Protein AF-A0A6B4JGZ0-F1 (afdb_monomer)

Structure (mmCIF, N/CA/C/O backbone):
data_AF-A0A6B4JGZ0-F1
#
_entry.id   AF-A0A6B4JGZ0-F1
#
loop_
_atom_site.group_PDB
_atom_site.id
_atom_site.type_symbol
_atom_site.label_atom_id
_atom_site.label_alt_id
_atom_site.label_comp_id
_atom_site.label_asym_id
_atom_site.label_entity_id
_atom_site.label_seq_id
_atom_site.pdbx_PDB_ins_code
_atom_site.Cartn_x
_atom_site.Cartn_y
_atom_site.Cartn_z
_atom_site.occupancy
_atom_site.B_iso_or_equiv
_atom_site.auth_seq_id
_atom_site.auth_comp_id
_atom_site.auth_asym_id
_atom_site.auth_atom_id
_atom_site.pdbx_PDB_model_num
ATOM 1 N N . MET A 1 1 ? -30.617 8.471 39.879 1.00 56.06 1 MET A N 1
ATOM 2 C CA . MET A 1 1 ? -29.732 7.972 38.799 1.00 56.06 1 MET A CA 1
ATOM 3 C C . MET A 1 1 ? -28.974 9.105 38.106 1.00 56.06 1 MET A C 1
ATOM 5 O O . MET A 1 1 ? -27.755 9.028 38.062 1.00 56.06 1 MET A O 1
ATOM 9 N N . GLU A 1 2 ? -29.624 10.185 37.653 1.00 53.94 2 GLU A N 1
ATOM 10 C CA . GLU A 1 2 ? -28.933 11.318 36.992 1.00 53.94 2 GLU A CA 1
ATOM 11 C C . GLU A 1 2 ? -27.856 12.006 37.850 1.00 53.94 2 GLU A C 1
ATOM 13 O O . GLU A 1 2 ? -26.738 12.196 37.384 1.00 53.94 2 GLU A O 1
ATOM 18 N N . ILE A 1 3 ? -28.142 12.318 39.122 1.00 58.94 3 ILE A N 1
ATOM 19 C CA . ILE A 1 3 ? -27.180 12.982 40.031 1.00 58.94 3 ILE A CA 1
ATOM 20 C C . ILE A 1 3 ? -25.917 12.126 40.242 1.00 58.94 3 ILE A C 1
ATOM 22 O O . ILE A 1 3 ? -24.808 12.651 40.323 1.00 58.94 3 ILE A O 1
ATOM 26 N N . PHE A 1 4 ? -26.074 10.799 40.276 1.00 59.50 4 PHE A N 1
ATOM 27 C CA . PHE A 1 4 ? -24.962 9.853 40.375 1.00 59.50 4 PHE A CA 1
ATOM 28 C C . PHE A 1 4 ? -24.102 9.893 39.104 1.00 59.50 4 PHE A C 1
ATOM 30 O O . PHE A 1 4 ? -22.890 10.062 39.187 1.00 59.50 4 PHE A O 1
ATOM 37 N N . PHE A 1 5 ? -24.720 9.841 37.923 1.00 59.94 5 PHE A N 1
ATOM 38 C CA . PHE A 1 5 ? -23.999 9.906 36.649 1.00 59.94 5 PHE A CA 1
ATOM 39 C C . PHE A 1 5 ? -23.282 11.237 36.423 1.00 59.94 5 PHE A C 1
ATOM 41 O O . PHE A 1 5 ? -22.159 11.244 35.933 1.00 59.94 5 PHE A O 1
ATOM 48 N N . ILE A 1 6 ? -23.876 12.363 36.820 1.00 61.75 6 ILE A N 1
ATOM 49 C CA . ILE A 1 6 ? -23.212 13.669 36.728 1.00 61.75 6 ILE A CA 1
ATOM 50 C C . ILE A 1 6 ? -21.965 13.684 37.623 1.00 61.75 6 ILE A C 1
ATOM 52 O O . ILE A 1 6 ? -20.882 14.054 37.159 1.00 61.75 6 ILE A O 1
ATOM 56 N N . LYS A 1 7 ? -22.097 13.203 38.869 1.00 67.88 7 LYS A N 1
ATOM 57 C CA . LYS A 1 7 ? -21.010 13.148 39.857 1.00 67.88 7 LYS A CA 1
ATOM 58 C C . LYS A 1 7 ? -19.881 12.189 39.458 1.00 67.88 7 LYS A C 1
ATOM 60 O O . LYS A 1 7 ? -18.722 12.489 39.718 1.00 67.88 7 LYS A O 1
ATOM 65 N N . TYR A 1 8 ? -20.204 11.077 38.798 1.00 73.56 8 TYR A N 1
ATOM 66 C CA . TYR A 1 8 ? -19.240 10.045 38.390 1.00 73.56 8 TYR A CA 1
ATOM 67 C C . TYR A 1 8 ? -18.920 10.037 36.887 1.00 73.56 8 TYR A C 1
ATOM 69 O O . TYR A 1 8 ? -18.247 9.126 36.407 1.00 73.56 8 TYR A O 1
ATOM 77 N N . SER A 1 9 ? -19.342 11.067 36.145 1.00 73.12 9 SER A N 1
ATOM 78 C CA . SER A 1 9 ? -19.159 11.159 34.688 1.00 73.12 9 SER A CA 1
ATOM 79 C C . SER A 1 9 ? -17.698 11.005 34.256 1.00 73.12 9 SER A C 1
ATOM 81 O O . SER A 1 9 ? -17.429 10.319 33.279 1.00 73.12 9 SER A O 1
ATOM 83 N N . GLY A 1 10 ? -16.746 11.555 35.017 1.00 75.56 10 GLY A N 1
ATOM 84 C CA . GLY A 1 10 ? -15.314 11.394 34.738 1.00 75.56 10 GLY A CA 1
ATOM 85 C C . GLY A 1 10 ? -14.813 9.951 34.881 1.00 75.56 10 GLY A C 1
ATOM 86 O O . GLY A 1 10 ? -14.048 9.487 34.040 1.00 75.56 10 GLY A O 1
ATOM 87 N N . ILE A 1 11 ? -15.282 9.218 35.900 1.00 81.81 11 ILE A N 1
ATOM 88 C CA . ILE A 1 11 ? -14.929 7.800 36.095 1.00 81.81 11 ILE A CA 1
ATOM 89 C C . ILE A 1 11 ? -15.501 6.963 34.951 1.00 81.81 11 ILE A C 1
ATOM 91 O O . ILE A 1 11 ? -14.813 6.101 34.413 1.00 81.81 11 ILE A O 1
ATOM 95 N N . PHE A 1 12 ? -16.736 7.250 34.542 1.00 79.62 12 PHE A N 1
ATOM 96 C CA . PHE A 1 12 ? -17.368 6.577 33.414 1.00 79.62 12 PHE A CA 1
ATOM 97 C C . PHE A 1 12 ? -16.596 6.800 32.104 1.00 79.62 12 PHE A C 1
ATOM 99 O O . PHE A 1 12 ? -16.283 5.834 31.411 1.00 79.62 12 PHE A O 1
ATOM 106 N N . SER A 1 13 ? -16.218 8.046 31.796 1.00 83.31 13 SER A N 1
ATOM 107 C CA . SER A 1 13 ? -15.398 8.356 30.617 1.00 83.31 13 SER A CA 1
ATOM 108 C C . SER A 1 13 ? -14.062 7.614 30.634 1.00 83.31 13 SER A C 1
ATOM 110 O O . SER A 1 13 ? -13.638 7.076 29.615 1.00 83.31 13 SER A O 1
ATOM 112 N N . LEU A 1 14 ? -13.412 7.546 31.798 1.00 86.31 14 LEU A N 1
ATOM 113 C CA . LEU A 1 14 ? -12.143 6.841 31.958 1.00 86.31 14 LEU A CA 1
ATOM 114 C C . LEU A 1 14 ? -12.298 5.329 31.743 1.00 86.31 14 LEU A C 1
ATOM 116 O O . LEU A 1 14 ? -11.494 4.724 31.036 1.00 86.31 14 LEU A O 1
ATOM 120 N N . LEU A 1 15 ? -13.357 4.724 32.289 1.00 88.62 15 LEU A N 1
ATOM 121 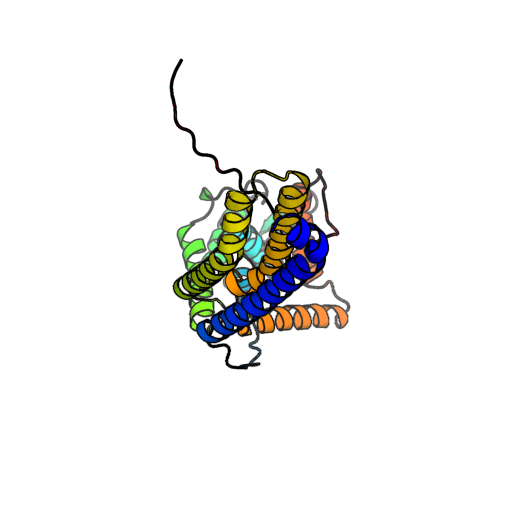C CA . LEU A 1 15 ? -13.681 3.315 32.052 1.00 88.62 15 LEU A CA 1
ATOM 122 C C . LEU A 1 15 ? -13.960 3.033 30.570 1.00 88.62 15 LEU A C 1
ATOM 124 O O . LEU A 1 15 ? -13.542 1.996 30.060 1.00 88.62 15 LEU A O 1
ATOM 128 N N . TYR A 1 16 ? -14.610 3.960 29.866 1.00 88.38 16 TYR A N 1
ATOM 129 C CA . TYR A 1 16 ? -14.883 3.829 28.436 1.00 88.38 16 TYR A CA 1
ATOM 130 C C . TYR A 1 16 ? -13.612 3.873 27.576 1.00 88.38 16 TYR A C 1
ATOM 132 O O . TYR A 1 16 ? -13.453 3.095 26.632 1.00 88.38 16 TYR A O 1
ATOM 140 N N . LEU A 1 17 ? -12.666 4.744 27.929 1.00 90.25 17 LEU A N 1
ATOM 141 C CA . LEU A 1 17 ? -11.361 4.796 27.271 1.00 90.25 17 LEU A CA 1
ATOM 142 C C . LEU A 1 17 ? -10.534 3.535 27.561 1.00 90.25 17 LEU A C 1
ATOM 144 O O . LEU A 1 17 ? -9.931 2.979 26.646 1.00 90.25 17 LEU A O 1
ATOM 148 N N . LEU A 1 18 ? -10.559 3.021 28.796 1.00 92.75 18 LEU A N 1
ATOM 149 C CA . LEU A 1 18 ? -9.933 1.733 29.124 1.00 92.75 18 LEU A CA 1
ATOM 150 C C . LEU A 1 18 ? -10.545 0.581 28.321 1.00 92.75 18 LEU A C 1
ATOM 152 O O . LEU A 1 18 ? -9.811 -0.230 27.758 1.00 92.75 18 LEU A O 1
ATOM 156 N N . TYR A 1 19 ? -11.875 0.535 28.217 1.00 92.00 19 TYR A N 1
ATOM 157 C CA . TYR A 1 19 ? -12.576 -0.424 27.364 1.00 92.00 19 TYR A CA 1
ATOM 158 C C . TYR A 1 19 ? -12.108 -0.329 25.906 1.00 92.00 19 TYR A C 1
ATOM 160 O O . TYR A 1 19 ? -11.800 -1.351 25.296 1.00 92.00 19 TYR A O 1
ATOM 168 N N . THR A 1 20 ? -11.971 0.888 25.376 1.00 92.88 20 THR A N 1
ATOM 169 C CA . THR A 1 20 ? -11.478 1.137 24.013 1.00 92.88 20 THR A CA 1
ATOM 170 C C . THR A 1 20 ? -10.078 0.566 23.799 1.00 92.88 20 THR A C 1
ATOM 172 O O . THR A 1 20 ? -9.836 -0.105 22.798 1.00 92.88 20 THR A O 1
ATOM 175 N N . LEU A 1 21 ? -9.164 0.771 24.752 1.00 94.12 21 LEU A N 1
ATOM 176 C CA . LEU A 1 21 ? -7.801 0.237 24.679 1.00 94.12 21 LEU A CA 1
ATOM 177 C C . LEU A 1 21 ? -7.777 -1.297 24.730 1.00 94.12 21 LEU A C 1
ATOM 179 O O . LEU A 1 21 ? -7.060 -1.927 23.952 1.00 94.12 21 LEU A O 1
ATOM 183 N N . ILE A 1 22 ? -8.580 -1.906 25.606 1.00 94.38 22 ILE A N 1
ATOM 184 C CA . ILE A 1 22 ? -8.697 -3.369 25.708 1.00 94.38 22 ILE A CA 1
ATOM 185 C C . ILE A 1 22 ? -9.265 -3.950 24.409 1.00 94.38 22 ILE A C 1
ATOM 187 O O . ILE A 1 22 ? -8.723 -4.918 23.872 1.00 94.38 22 ILE A O 1
ATOM 191 N N . LEU A 1 23 ? -10.322 -3.341 23.869 1.00 93.38 23 LEU A N 1
ATOM 192 C CA . LEU A 1 23 ? -10.923 -3.749 22.605 1.00 93.38 23 LEU A CA 1
ATOM 193 C C . LEU A 1 23 ? -9.921 -3.621 21.453 1.00 93.38 23 LEU A C 1
ATOM 195 O O . LEU A 1 23 ? -9.754 -4.563 20.678 1.00 93.38 23 LEU A O 1
ATOM 199 N N . ALA A 1 24 ? -9.207 -2.494 21.369 1.00 93.25 24 ALA A N 1
ATOM 200 C CA . ALA A 1 24 ? -8.181 -2.281 20.358 1.00 93.25 24 ALA A CA 1
ATOM 201 C C . ALA A 1 24 ? -7.075 -3.345 20.446 1.00 93.25 24 ALA A C 1
ATOM 203 O O . ALA A 1 24 ? -6.664 -3.894 19.425 1.00 93.25 24 ALA A O 1
ATOM 204 N N . PHE A 1 25 ? -6.649 -3.713 21.657 1.00 93.88 25 PHE A N 1
ATOM 205 C CA . PHE A 1 25 ? -5.679 -4.786 21.873 1.00 93.88 25 PHE A CA 1
ATOM 206 C C . PHE A 1 25 ? -6.190 -6.158 21.398 1.00 93.88 25 PHE A C 1
ATOM 208 O O . PHE A 1 25 ? -5.470 -6.876 20.700 1.00 93.88 25 PHE A O 1
ATOM 215 N N . ILE A 1 26 ? -7.437 -6.523 21.716 1.00 93.69 26 ILE A N 1
ATOM 216 C CA . ILE A 1 26 ? -8.045 -7.796 21.283 1.00 93.69 26 ILE A CA 1
ATOM 217 C C . ILE A 1 26 ? -8.157 -7.857 19.754 1.00 93.69 26 ILE A C 1
ATOM 219 O O . ILE A 1 26 ? -7.789 -8.863 19.136 1.00 93.69 26 ILE A O 1
ATOM 223 N N . ILE A 1 27 ? -8.621 -6.774 19.125 1.00 94.12 27 ILE A N 1
ATOM 224 C CA . ILE A 1 27 ? -8.717 -6.681 17.665 1.00 94.12 27 ILE A CA 1
ATOM 225 C C . ILE A 1 27 ? -7.327 -6.737 17.032 1.00 94.12 27 ILE A C 1
ATOM 227 O O . ILE A 1 27 ? -7.127 -7.477 16.072 1.00 94.12 27 ILE A O 1
ATOM 231 N N . SER A 1 28 ? -6.347 -6.038 17.603 1.00 91.12 28 SER A N 1
ATOM 232 C CA . SER A 1 28 ? -4.953 -6.104 17.166 1.00 91.12 28 SER A CA 1
ATOM 233 C C . SER A 1 28 ? -4.440 -7.544 17.147 1.00 91.12 28 SER A C 1
ATOM 235 O O . SER A 1 28 ? -3.883 -7.979 16.144 1.00 91.12 28 SER A O 1
ATOM 237 N N . LYS A 1 29 ? -4.658 -8.311 18.223 1.00 90.56 29 LYS A N 1
ATOM 238 C CA . LYS A 1 29 ? -4.249 -9.723 18.288 1.00 90.56 29 LYS A CA 1
ATOM 239 C C . LYS A 1 29 ? -4.982 -10.599 17.278 1.00 90.56 29 LYS A C 1
ATOM 241 O O . LYS A 1 29 ? -4.376 -11.491 16.689 1.00 90.56 29 LYS A O 1
ATOM 246 N N . SER A 1 30 ? -6.260 -10.321 17.046 1.00 89.56 30 SER A N 1
ATOM 247 C CA . SER A 1 30 ? -7.057 -11.017 16.034 1.00 89.56 30 SER A CA 1
ATOM 248 C C . SER A 1 30 ? -6.516 -10.762 14.622 1.00 89.56 30 SER A C 1
ATOM 250 O O . SER A 1 30 ? -6.393 -11.693 13.829 1.00 89.56 30 SER A O 1
ATOM 252 N N . LEU A 1 31 ? -6.125 -9.519 14.320 1.00 88.12 31 LEU A N 1
ATOM 253 C CA . LEU A 1 31 ? -5.484 -9.156 13.056 1.00 88.12 31 LEU A CA 1
ATOM 254 C C . LEU A 1 31 ? -4.114 -9.828 12.899 1.00 88.12 31 LEU A C 1
ATOM 256 O O . LEU A 1 31 ? -3.832 -10.365 11.831 1.00 88.12 31 LEU A O 1
ATOM 260 N N . ASP A 1 32 ? -3.280 -9.850 13.943 1.00 84.75 32 ASP A N 1
ATOM 261 C CA . ASP A 1 32 ? -1.971 -10.523 13.910 1.00 84.75 32 ASP A CA 1
ATOM 262 C C . ASP A 1 32 ? -2.127 -12.031 13.612 1.00 84.75 32 ASP A C 1
ATOM 264 O O . ASP A 1 32 ? -1.378 -12.598 12.811 1.00 84.75 32 ASP A O 1
ATOM 268 N N . PHE A 1 33 ? -3.149 -12.668 14.197 1.00 84.06 33 PHE A N 1
ATOM 269 C CA . PHE A 1 33 ? -3.486 -14.070 13.941 1.00 84.06 33 PHE A CA 1
ATOM 270 C C . PHE A 1 33 ? -3.929 -14.310 12.489 1.00 84.06 33 PHE A C 1
ATOM 272 O O . PHE A 1 33 ? -3.435 -15.229 11.835 1.00 84.06 33 PHE A O 1
ATOM 279 N N . ILE A 1 34 ? -4.815 -13.465 11.947 1.00 83.94 34 ILE A N 1
ATOM 280 C CA . ILE A 1 34 ? -5.285 -13.571 10.552 1.00 83.94 34 ILE A CA 1
ATOM 281 C C . ILE A 1 34 ? -4.139 -13.365 9.565 1.00 83.94 34 ILE A C 1
ATOM 283 O O . ILE A 1 34 ? -4.031 -14.092 8.575 1.00 83.94 34 ILE A O 1
ATOM 287 N N . ASN A 1 35 ? -3.271 -12.397 9.848 1.00 77.88 35 ASN A N 1
ATOM 288 C CA . ASN A 1 35 ? -2.117 -12.076 9.021 1.00 77.88 35 ASN A CA 1
ATOM 289 C C . ASN A 1 35 ? -1.007 -13.137 9.099 1.00 77.88 35 ASN A C 1
ATOM 291 O O . ASN A 1 35 ? 0.000 -12.973 8.413 1.00 77.88 35 ASN A O 1
ATOM 295 N N . LYS A 1 36 ? -1.167 -14.197 9.914 1.00 75.38 36 LYS A N 1
ATOM 296 C CA . LYS A 1 36 ? -0.155 -15.237 10.156 1.00 75.38 36 LYS A CA 1
ATOM 297 C C . LYS A 1 36 ? 1.230 -14.629 10.348 1.00 75.38 36 LYS A C 1
ATOM 299 O O . LYS A 1 36 ? 2.188 -15.045 9.698 1.00 75.38 36 LYS A O 1
ATOM 304 N N . CYS A 1 37 ? 1.327 -13.607 11.195 1.00 60.44 37 CYS A N 1
ATOM 305 C CA . CYS A 1 37 ? 2.589 -12.931 11.468 1.00 60.44 37 CYS A CA 1
ATOM 306 C C . CYS A 1 37 ? 3.524 -13.861 12.249 1.00 60.44 37 CYS A C 1
ATOM 308 O O . CYS A 1 37 ? 3.712 -13.724 13.452 1.00 60.44 37 CYS A O 1
ATOM 310 N N . HIS A 1 38 ? 4.097 -14.842 11.560 1.00 53.19 38 HIS A N 1
ATOM 311 C CA . HIS A 1 38 ? 5.310 -15.497 11.995 1.00 53.19 38 HIS A CA 1
ATOM 312 C C . HIS A 1 38 ? 6.443 -14.494 11.781 1.00 53.19 38 HIS A C 1
ATOM 314 O O . HIS A 1 38 ? 6.498 -13.849 10.734 1.00 53.19 38 HIS A O 1
ATOM 320 N N . ASN A 1 39 ? 7.299 -14.332 12.793 1.00 48.91 39 ASN A N 1
ATOM 321 C CA . ASN A 1 39 ? 8.485 -13.467 12.824 1.00 48.91 39 ASN A CA 1
ATOM 322 C C . ASN A 1 39 ? 9.529 -13.871 11.765 1.00 48.91 39 ASN A C 1
ATOM 324 O O . ASN A 1 39 ? 10.678 -14.175 12.077 1.00 48.91 39 ASN A O 1
ATOM 328 N N . ASN A 1 40 ? 9.158 -13.883 10.493 1.00 51.44 40 ASN A N 1
ATOM 329 C CA . ASN A 1 40 ? 10.099 -14.056 9.412 1.00 51.44 40 ASN A CA 1
ATOM 330 C C . ASN A 1 40 ? 10.677 -12.676 9.118 1.00 51.44 40 ASN A C 1
ATOM 332 O O . ASN A 1 40 ? 10.264 -11.987 8.189 1.00 51.44 40 ASN A O 1
ATOM 336 N N . ASN A 1 41 ? 11.677 -12.302 9.919 1.00 53.38 41 ASN A N 1
ATOM 337 C CA . ASN A 1 41 ? 12.593 -11.181 9.681 1.00 53.38 41 ASN A CA 1
ATOM 338 C C . ASN A 1 41 ? 13.471 -11.393 8.432 1.00 53.38 41 ASN A C 1
ATOM 340 O O . ASN A 1 41 ? 14.522 -10.772 8.298 1.00 53.38 41 ASN A O 1
ATOM 344 N N . ASN A 1 42 ? 13.071 -12.281 7.522 1.00 58.94 42 ASN A N 1
ATOM 345 C CA . ASN A 1 42 ? 13.797 -12.545 6.297 1.00 58.94 42 ASN A CA 1
ATOM 346 C C . ASN A 1 42 ? 13.602 -11.342 5.383 1.00 58.94 42 ASN A C 1
ATOM 348 O O . ASN A 1 42 ? 12.566 -11.181 4.735 1.00 58.94 42 ASN A O 1
ATOM 352 N N . ILE A 1 43 ? 14.608 -10.480 5.395 1.00 61.50 43 ILE A N 1
ATOM 353 C CA . ILE A 1 43 ? 14.766 -9.388 4.455 1.00 61.50 43 ILE A CA 1
ATOM 354 C C . ILE A 1 43 ? 15.139 -10.020 3.117 1.00 61.50 43 ILE A C 1
ATOM 356 O O . ILE A 1 43 ? 16.127 -10.747 3.024 1.00 61.50 43 ILE A O 1
ATOM 360 N N . TYR A 1 44 ? 14.337 -9.761 2.092 1.00 68.00 44 TYR A N 1
ATOM 361 C CA . TYR A 1 44 ? 14.687 -10.114 0.724 1.00 68.00 44 TYR A CA 1
ATOM 362 C C . TYR A 1 44 ? 15.108 -8.845 -0.005 1.00 68.00 44 TYR A C 1
ATOM 364 O O . TYR A 1 44 ? 14.496 -7.790 0.163 1.00 68.00 44 TYR A O 1
ATOM 372 N N . SER A 1 45 ? 16.163 -8.952 -0.806 1.00 73.50 45 SER A N 1
ATOM 373 C CA . SER A 1 45 ? 16.555 -7.878 -1.710 1.00 73.50 45 SER A CA 1
ATOM 374 C C . SER A 1 45 ? 15.465 -7.721 -2.769 1.00 73.50 45 SER A C 1
ATOM 376 O O . SER A 1 45 ? 15.133 -8.679 -3.465 1.00 73.50 45 SER A O 1
ATOM 378 N N . LEU A 1 46 ? 14.876 -6.529 -2.825 1.00 76.06 46 LEU A N 1
ATOM 379 C CA . LEU A 1 46 ? 13.971 -6.125 -3.894 1.00 76.06 46 LEU A CA 1
ATOM 380 C C . LEU A 1 46 ? 14.803 -5.573 -5.046 1.00 76.06 46 LEU A C 1
ATOM 382 O O . LEU A 1 46 ? 15.820 -4.917 -4.809 1.00 76.06 46 LEU A O 1
ATOM 386 N N . ASN A 1 47 ? 14.362 -5.810 -6.276 1.00 76.81 47 ASN A N 1
ATOM 387 C CA . ASN A 1 47 ? 14.864 -5.049 -7.412 1.00 76.81 47 ASN A CA 1
ATOM 388 C C . ASN A 1 47 ? 14.055 -3.744 -7.583 1.00 76.81 47 ASN A C 1
ATOM 390 O O . ASN A 1 47 ? 13.114 -3.449 -6.839 1.00 76.81 47 ASN A O 1
ATOM 394 N N . GLU A 1 48 ? 14.446 -2.942 -8.567 1.00 72.94 48 GLU A N 1
ATOM 395 C CA . GLU A 1 48 ? 13.824 -1.651 -8.858 1.00 72.94 48 GLU A CA 1
ATOM 396 C C . GLU A 1 48 ? 12.336 -1.771 -9.230 1.00 72.94 48 GLU A C 1
ATOM 398 O O . GLU A 1 48 ? 11.491 -1.035 -8.712 1.00 72.94 48 GLU A O 1
ATOM 403 N N . ASP A 1 49 ? 12.020 -2.744 -10.085 1.00 78.50 49 ASP A N 1
ATOM 404 C CA . ASP A 1 49 ? 10.677 -3.009 -10.595 1.00 78.50 49 ASP A CA 1
ATOM 405 C C . ASP A 1 49 ? 9.735 -3.473 -9.472 1.00 78.50 49 ASP A C 1
ATOM 407 O O . ASP A 1 49 ? 8.599 -3.005 -9.354 1.00 78.50 49 ASP A O 1
ATOM 411 N N . ASP A 1 50 ? 10.236 -4.336 -8.587 1.00 80.81 50 ASP A N 1
ATOM 412 C CA . ASP A 1 50 ? 9.549 -4.798 -7.387 1.00 80.81 50 ASP A CA 1
ATOM 413 C C . ASP A 1 50 ? 9.209 -3.612 -6.476 1.00 80.81 50 ASP A C 1
ATOM 415 O O . ASP A 1 50 ? 8.080 -3.483 -5.995 1.00 80.81 50 ASP A O 1
ATOM 419 N N . CYS A 1 51 ? 10.173 -2.712 -6.258 1.00 75.31 51 CYS A N 1
ATOM 420 C CA . CYS A 1 51 ? 9.989 -1.528 -5.425 1.00 75.31 51 CYS A CA 1
ATOM 421 C C . CYS A 1 51 ? 8.949 -0.566 -6.025 1.00 75.31 51 CYS A C 1
ATOM 423 O O . CYS A 1 51 ? 8.084 -0.060 -5.301 1.00 75.31 51 CYS A O 1
ATOM 425 N N . PHE A 1 52 ? 8.968 -0.359 -7.347 1.00 74.25 52 PHE A N 1
ATOM 426 C CA . PHE A 1 52 ? 7.961 0.448 -8.039 1.00 74.25 52 PHE A CA 1
ATOM 427 C C . PHE A 1 52 ? 6.546 -0.117 -7.839 1.00 74.25 52 PHE A C 1
ATOM 429 O O . PHE A 1 52 ? 5.634 0.625 -7.451 1.00 74.25 52 PHE A O 1
ATOM 436 N N . VAL A 1 53 ? 6.366 -1.427 -8.042 1.00 77.81 53 VAL A N 1
ATOM 437 C CA . VAL A 1 53 ? 5.063 -2.108 -7.929 1.00 77.81 53 VAL A CA 1
ATOM 438 C C . VAL A 1 53 ? 4.557 -2.165 -6.485 1.00 77.81 53 VAL A C 1
ATOM 440 O O . VAL A 1 53 ? 3.356 -2.019 -6.252 1.00 77.81 53 VAL A O 1
ATOM 443 N N . LEU A 1 54 ? 5.444 -2.309 -5.494 1.00 73.62 54 LEU A N 1
ATOM 444 C CA . LEU A 1 54 ? 5.068 -2.269 -4.073 1.00 73.62 54 LEU A CA 1
ATOM 445 C C . LEU A 1 54 ? 4.525 -0.902 -3.637 1.00 73.62 54 LEU A C 1
ATOM 447 O O . LEU A 1 54 ? 3.686 -0.836 -2.736 1.00 73.62 54 LEU A O 1
ATOM 451 N N . ASN A 1 55 ? 4.997 0.177 -4.263 1.00 69.38 55 ASN A N 1
ATOM 452 C CA . ASN A 1 55 ? 4.658 1.549 -3.884 1.00 69.38 55 ASN A CA 1
ATOM 453 C C . ASN A 1 55 ? 3.468 2.127 -4.650 1.00 69.38 55 ASN A C 1
ATOM 455 O O . ASN A 1 55 ? 2.838 3.067 -4.170 1.00 69.38 55 ASN A O 1
ATOM 459 N N . ASN A 1 56 ? 3.141 1.579 -5.818 1.00 65.69 56 ASN A N 1
ATOM 460 C CA . ASN A 1 56 ? 2.151 2.166 -6.712 1.00 65.69 56 ASN A CA 1
ATOM 461 C C . ASN A 1 56 ? 1.041 1.173 -7.044 1.00 65.69 56 ASN A C 1
ATOM 463 O O . ASN A 1 56 ? 1.294 0.007 -7.339 1.00 65.69 56 ASN A O 1
ATOM 467 N N . LYS A 1 57 ? -0.211 1.647 -7.061 1.00 77.50 57 LYS A N 1
ATOM 468 C CA . LYS A 1 57 ? -1.286 0.958 -7.792 1.00 77.50 57 LYS A CA 1
ATOM 469 C C . LYS A 1 57 ? -1.013 1.073 -9.294 1.00 77.50 57 LYS A C 1
ATOM 471 O O . LYS A 1 57 ? -0.369 2.031 -9.722 1.00 77.50 57 LYS A O 1
ATOM 476 N N . TYR A 1 58 ? -1.530 0.125 -10.075 1.00 80.62 58 TYR A N 1
ATOM 477 C CA . TYR A 1 58 ? -1.447 0.203 -11.530 1.00 80.62 58 TYR A CA 1
ATOM 478 C C . TYR A 1 58 ? -2.001 1.544 -12.020 1.00 80.62 58 TYR A C 1
ATOM 480 O O . TYR A 1 58 ? -3.149 1.895 -11.750 1.00 80.62 58 TYR A O 1
ATOM 488 N N . ASN A 1 59 ? -1.155 2.286 -12.721 1.00 80.69 59 ASN A N 1
ATOM 489 C CA . ASN A 1 59 ? -1.502 3.510 -13.412 1.00 80.69 59 ASN A CA 1
ATOM 490 C C . ASN A 1 59 ? -0.595 3.595 -14.641 1.00 80.69 59 ASN A C 1
ATOM 492 O O . ASN A 1 59 ? 0.632 3.573 -14.523 1.00 80.69 59 ASN A O 1
ATOM 496 N N . THR A 1 60 ? -1.221 3.657 -15.810 1.00 85.31 60 THR A N 1
ATOM 497 C CA . THR A 1 60 ? -0.563 3.615 -17.115 1.00 85.31 60 THR A CA 1
ATOM 498 C C . THR A 1 60 ? 0.452 4.746 -17.293 1.00 85.31 60 THR A C 1
ATOM 500 O O . THR A 1 60 ? 1.558 4.513 -17.771 1.00 85.31 60 THR A O 1
ATOM 503 N N . GLU A 1 61 ? 0.110 5.955 -16.853 1.00 80.81 61 GLU A N 1
ATOM 504 C CA . GLU A 1 61 ? 0.968 7.137 -16.951 1.00 80.81 61 GLU A CA 1
ATOM 505 C C . GLU A 1 61 ? 2.175 7.049 -16.007 1.00 80.81 61 GLU A C 1
ATOM 507 O O . GLU A 1 61 ? 3.314 7.235 -16.433 1.00 80.81 61 GLU A O 1
ATOM 512 N N . LYS A 1 62 ? 1.962 6.669 -14.740 1.00 76.69 62 LYS A N 1
ATOM 513 C CA . LYS A 1 62 ? 3.072 6.466 -13.792 1.00 76.69 62 LYS A CA 1
ATOM 514 C C . LYS A 1 62 ? 4.043 5.394 -14.280 1.00 76.69 62 LYS A C 1
ATOM 516 O O . LYS A 1 62 ? 5.254 5.569 -14.175 1.00 76.69 62 LYS A O 1
ATOM 521 N N . LEU A 1 63 ? 3.515 4.294 -14.821 1.00 81.75 63 LEU A N 1
ATOM 522 C CA . LEU A 1 63 ? 4.335 3.224 -15.383 1.00 81.75 63 LEU A CA 1
ATOM 523 C C . LEU A 1 63 ? 5.078 3.699 -16.642 1.00 81.75 63 LEU A C 1
ATOM 525 O O . LEU A 1 63 ? 6.242 3.359 -16.819 1.00 81.75 63 LEU A O 1
ATOM 529 N N . PHE A 1 64 ? 4.463 4.544 -17.473 1.00 85.38 64 PHE A N 1
ATOM 530 C CA . PHE A 1 64 ? 5.120 5.131 -18.643 1.00 85.38 64 PHE A CA 1
ATOM 531 C C . PHE A 1 64 ? 6.320 5.995 -18.247 1.00 85.38 64 PHE A C 1
ATOM 533 O O . PHE A 1 64 ? 7.411 5.819 -18.796 1.00 85.38 64 PHE A O 1
ATOM 540 N N . TYR A 1 65 ? 6.158 6.884 -17.265 1.00 79.62 65 TYR A N 1
ATOM 541 C CA . TYR A 1 65 ? 7.265 7.715 -16.789 1.00 79.62 65 TYR A CA 1
ATOM 542 C C . TYR A 1 65 ? 8.363 6.889 -16.121 1.00 79.62 65 TYR A C 1
ATOM 544 O O . TYR A 1 65 ? 9.541 7.154 -16.347 1.00 79.62 65 TYR A O 1
ATOM 552 N N . TYR A 1 66 ? 7.991 5.849 -15.373 1.00 79.38 66 TYR A N 1
ATOM 553 C CA . TYR A 1 66 ? 8.945 4.915 -14.783 1.00 79.38 66 TYR A CA 1
ATOM 554 C C . TYR A 1 66 ? 9.794 4.194 -15.843 1.00 79.38 66 TYR A C 1
ATOM 556 O O . TYR A 1 66 ? 11.019 4.172 -15.760 1.00 79.38 66 TYR A O 1
ATOM 564 N N . ILE A 1 67 ? 9.171 3.664 -16.897 1.00 83.88 67 ILE A N 1
ATOM 565 C CA . ILE A 1 67 ? 9.909 3.004 -17.983 1.00 83.88 67 ILE A CA 1
ATOM 566 C C . ILE A 1 67 ? 10.734 4.013 -18.792 1.00 83.88 67 ILE A C 1
ATOM 568 O O . ILE A 1 67 ? 11.866 3.716 -19.171 1.00 83.88 67 ILE A O 1
ATOM 572 N N . THR A 1 68 ? 10.221 5.228 -19.009 1.00 81.12 68 THR A N 1
ATOM 573 C CA . THR A 1 68 ? 10.994 6.316 -19.632 1.00 81.12 68 THR A CA 1
ATOM 574 C C . THR A 1 68 ? 12.255 6.625 -18.826 1.00 81.12 68 THR A C 1
ATOM 576 O O . THR A 1 68 ? 13.333 6.759 -19.405 1.00 81.12 68 THR A O 1
ATOM 579 N N . TYR A 1 69 ? 12.147 6.680 -17.497 1.00 75.88 69 TYR A N 1
ATOM 580 C CA . TYR A 1 69 ? 13.303 6.828 -16.622 1.00 75.88 69 TYR A CA 1
ATOM 581 C C . TYR A 1 69 ? 14.305 5.684 -16.813 1.00 75.88 69 TYR A C 1
ATOM 583 O O . TYR A 1 69 ? 15.484 5.953 -17.030 1.00 75.88 69 TYR A O 1
ATOM 591 N N . LYS A 1 70 ? 13.860 4.418 -16.830 1.00 77.75 70 LYS A N 1
ATOM 592 C CA . LYS A 1 70 ? 14.759 3.271 -17.069 1.00 77.75 70 LYS A CA 1
ATOM 593 C C . LYS A 1 70 ? 15.503 3.390 -18.398 1.00 77.75 70 LYS A C 1
ATOM 595 O O . LYS A 1 70 ? 16.702 3.122 -18.464 1.00 77.75 70 LYS A O 1
ATOM 600 N N . LEU A 1 71 ? 14.816 3.816 -19.458 1.00 78.44 71 LEU A N 1
ATOM 601 C CA . LEU A 1 71 ? 15.429 4.049 -20.767 1.00 78.44 71 LEU A CA 1
ATOM 602 C C . LEU A 1 71 ? 16.459 5.190 -20.734 1.00 78.44 71 LEU A C 1
ATOM 604 O O . LEU A 1 71 ? 17.510 5.092 -21.371 1.00 78.44 71 LEU A O 1
ATOM 608 N N . TYR A 1 72 ? 16.184 6.256 -19.982 1.00 75.62 72 TYR A N 1
ATOM 609 C CA . TYR A 1 72 ? 17.121 7.358 -19.763 1.00 75.62 72 TYR A CA 1
ATOM 610 C C . TYR A 1 72 ? 18.349 6.917 -18.953 1.00 75.62 72 TYR A C 1
ATOM 612 O O . TYR A 1 72 ? 19.478 7.155 -19.377 1.00 75.62 72 TYR A O 1
ATOM 620 N N . ALA A 1 73 ? 18.153 6.190 -17.850 1.00 72.69 73 ALA A N 1
ATOM 621 C CA . ALA A 1 73 ? 19.229 5.651 -17.017 1.00 72.69 73 ALA A CA 1
ATOM 622 C C . ALA A 1 73 ? 20.141 4.686 -17.798 1.00 72.69 73 ALA A C 1
ATOM 624 O O . ALA A 1 73 ? 21.362 4.698 -17.639 1.00 72.69 73 ALA A O 1
ATOM 625 N N . LYS A 1 74 ? 19.569 3.907 -18.725 1.00 74.69 74 LYS A N 1
ATOM 626 C CA . LYS A 1 74 ? 20.313 3.055 -19.669 1.00 74.69 74 LYS A CA 1
ATOM 627 C C . LYS A 1 74 ? 21.021 3.829 -20.793 1.00 74.69 74 LYS A C 1
ATOM 629 O O . LYS A 1 74 ? 21.659 3.207 -21.638 1.00 74.69 74 LYS A O 1
ATOM 634 N N . LYS A 1 75 ? 20.917 5.164 -20.830 1.00 73.19 75 LYS A N 1
ATOM 635 C CA . LYS A 1 75 ? 21.443 6.053 -21.886 1.00 73.19 75 LYS A CA 1
ATOM 636 C C . LYS A 1 75 ? 20.886 5.766 -23.287 1.00 73.19 75 LYS A C 1
ATOM 638 O O . LYS A 1 75 ? 21.499 6.168 -24.278 1.00 73.19 75 LYS A O 1
ATOM 643 N N . ILE A 1 76 ? 19.734 5.093 -23.367 1.00 79.56 76 ILE A N 1
ATOM 644 C CA . ILE A 1 76 ? 18.994 4.849 -24.616 1.00 79.56 76 ILE A CA 1
ATOM 645 C C . ILE A 1 76 ? 18.232 6.110 -25.013 1.00 79.56 76 ILE A C 1
ATOM 647 O O . ILE A 1 76 ? 18.172 6.462 -26.188 1.00 79.56 76 ILE A O 1
ATOM 651 N N . LEU A 1 77 ? 17.678 6.814 -24.024 1.00 75.44 77 LEU A N 1
ATOM 652 C CA . LEU A 1 77 ? 17.156 8.160 -24.205 1.00 75.44 77 LEU A CA 1
ATOM 653 C C . LEU A 1 77 ? 18.186 9.182 -23.734 1.00 75.44 77 LEU A C 1
ATOM 655 O O . LEU A 1 77 ? 18.834 9.015 -22.702 1.00 75.44 77 LEU A O 1
ATOM 659 N N . SER A 1 78 ? 18.291 10.277 -24.470 1.00 74.25 78 SER A N 1
ATOM 660 C CA . SER A 1 78 ? 19.041 11.462 -24.082 1.00 74.25 78 SER A CA 1
ATOM 661 C C . SER A 1 78 ? 18.097 12.654 -23.994 1.00 74.25 78 SER A C 1
ATOM 663 O O . SER A 1 78 ? 17.163 12.798 -24.788 1.00 74.25 78 SER A O 1
ATOM 665 N N . LYS A 1 79 ? 18.317 13.499 -22.986 1.00 72.25 79 LYS A N 1
ATOM 666 C CA . LYS A 1 79 ? 17.514 14.697 -22.742 1.00 72.25 79 LYS A CA 1
ATOM 667 C C . LYS A 1 79 ? 18.056 15.849 -23.585 1.00 72.25 79 LYS A C 1
ATOM 669 O O . LYS A 1 79 ? 19.233 16.187 -23.508 1.00 72.25 79 LYS A O 1
ATOM 674 N N . ASP A 1 80 ? 17.191 16.461 -24.382 1.00 69.50 80 ASP A N 1
ATOM 675 C CA . ASP A 1 80 ? 17.429 17.769 -24.988 1.00 69.50 80 ASP A CA 1
ATOM 676 C C . ASP A 1 80 ? 16.969 18.832 -23.987 1.00 69.50 80 ASP A C 1
ATOM 678 O O . ASP A 1 80 ? 15.770 19.089 -23.838 1.00 69.50 80 ASP A O 1
ATOM 682 N N . THR A 1 81 ? 17.931 19.420 -23.278 1.00 66.94 81 THR A N 1
ATOM 683 C CA . THR A 1 81 ? 17.698 20.437 -22.244 1.00 66.94 81 THR A CA 1
ATOM 684 C C . THR A 1 81 ? 17.138 21.743 -22.805 1.00 66.94 81 THR A C 1
ATOM 686 O O . THR A 1 81 ? 16.475 22.474 -22.081 1.00 66.94 81 THR A O 1
ATOM 689 N N . LEU A 1 82 ? 17.341 22.039 -24.094 1.00 66.06 82 LEU A N 1
ATOM 690 C CA . LEU A 1 82 ? 16.836 23.269 -24.713 1.00 66.06 82 LEU A CA 1
ATOM 691 C C . LEU A 1 82 ? 15.355 23.164 -25.074 1.00 66.06 82 LEU A C 1
ATOM 693 O O . LEU A 1 82 ? 14.640 24.165 -25.090 1.00 66.06 82 LEU A O 1
ATOM 697 N N . ARG A 1 83 ? 14.891 21.958 -25.417 1.00 60.31 83 ARG A N 1
ATOM 698 C CA . ARG A 1 83 ? 13.515 21.721 -25.886 1.00 60.31 83 ARG A CA 1
ATOM 699 C C . ARG A 1 83 ? 12.654 20.944 -24.897 1.00 60.31 83 ARG A C 1
ATOM 701 O O . ARG A 1 83 ? 11.472 20.752 -25.186 1.00 60.31 83 ARG A O 1
ATOM 708 N N . ASN A 1 84 ? 13.225 20.501 -23.776 1.00 63.66 84 ASN A N 1
ATOM 709 C CA . ASN A 1 84 ? 12.600 19.603 -22.801 1.00 63.66 84 ASN A CA 1
ATOM 710 C C . ASN A 1 84 ? 11.971 18.379 -23.483 1.00 63.66 84 ASN A C 1
ATOM 712 O O . ASN A 1 84 ? 10.803 18.041 -23.277 1.00 63.66 84 ASN A O 1
ATOM 716 N N . LYS A 1 85 ? 12.744 17.748 -24.371 1.00 69.06 85 LYS A N 1
ATOM 717 C CA . LYS A 1 85 ? 12.343 16.550 -25.120 1.00 69.06 85 LYS A CA 1
ATOM 718 C C . LYS A 1 85 ? 13.351 15.437 -24.908 1.00 69.06 85 LYS A C 1
ATOM 720 O O . LYS A 1 85 ? 14.517 15.704 -24.640 1.00 69.06 85 LYS A O 1
ATOM 725 N N . PHE A 1 86 ? 12.907 14.204 -25.107 1.00 70.44 86 PHE A N 1
ATOM 726 C CA . PHE A 1 86 ? 13.814 13.070 -25.214 1.00 70.44 86 PHE A CA 1
ATOM 727 C C . PHE A 1 86 ? 14.030 12.711 -26.676 1.00 70.44 86 PHE A C 1
ATOM 729 O O . PHE A 1 86 ? 13.109 12.781 -27.494 1.00 70.44 86 PHE A O 1
ATOM 736 N N . TYR A 1 87 ? 15.261 12.334 -26.989 1.00 75.12 87 TYR A N 1
ATOM 737 C CA . TYR A 1 87 ? 15.636 11.741 -28.260 1.00 75.12 87 TYR A CA 1
ATOM 738 C C . TYR A 1 87 ? 16.336 10.414 -28.012 1.00 75.12 87 TYR A C 1
ATOM 740 O O . TYR A 1 87 ? 16.916 10.183 -26.951 1.00 75.12 87 TYR A O 1
ATOM 748 N N . ILE A 1 88 ? 16.245 9.536 -28.999 1.00 79.19 88 ILE A N 1
ATOM 749 C CA . ILE A 1 88 ? 16.927 8.253 -28.969 1.00 79.19 88 ILE A CA 1
ATOM 750 C C . ILE A 1 88 ? 18.411 8.482 -29.231 1.00 79.19 88 ILE A C 1
ATOM 752 O O . ILE A 1 88 ? 18.790 9.242 -30.123 1.00 79.19 88 ILE A O 1
ATOM 756 N N . ASN A 1 89 ? 19.238 7.831 -28.426 1.00 75.25 89 ASN A N 1
ATOM 757 C CA . ASN A 1 89 ? 20.671 7.777 -28.606 1.00 75.25 89 ASN A CA 1
ATOM 758 C C . ASN A 1 89 ? 21.037 6.512 -29.397 1.00 75.25 89 ASN A C 1
ATOM 760 O O . ASN A 1 89 ? 21.093 5.407 -28.846 1.00 75.25 89 ASN A O 1
ATOM 764 N N . ASP A 1 90 ? 21.326 6.698 -30.686 1.00 64.12 90 ASP A N 1
ATOM 765 C CA . ASP A 1 90 ? 21.608 5.634 -31.666 1.00 64.12 90 ASP A CA 1
ATOM 766 C C . ASP A 1 90 ? 22.878 4.809 -31.360 1.00 64.12 90 ASP A C 1
ATOM 768 O O . ASP A 1 90 ? 23.187 3.845 -32.057 1.00 64.12 90 ASP A O 1
ATOM 772 N N . THR A 1 91 ? 23.633 5.164 -30.316 1.00 61.94 91 THR A N 1
ATOM 773 C CA . THR A 1 91 ? 24.867 4.466 -29.916 1.00 61.94 91 THR A CA 1
ATOM 774 C C . THR A 1 91 ? 24.646 3.319 -28.921 1.00 61.94 91 THR A C 1
ATOM 776 O O . THR A 1 91 ? 25.589 2.594 -28.599 1.00 61.94 91 THR A O 1
ATOM 779 N N . SER A 1 92 ? 23.419 3.126 -28.423 1.00 60.84 92 SER A N 1
ATOM 780 C CA . SER A 1 92 ? 23.116 2.141 -27.375 1.00 60.84 92 SER A CA 1
ATOM 781 C C . SER A 1 92 ? 22.783 0.746 -27.942 1.00 60.84 92 SER A C 1
ATOM 783 O O . SER A 1 92 ? 21.735 0.525 -28.538 1.00 60.84 92 SER A O 1
ATOM 785 N N . ILE A 1 93 ? 23.671 -0.238 -27.731 1.00 59.53 93 ILE A N 1
ATOM 786 C CA . ILE A 1 93 ? 23.479 -1.654 -28.131 1.00 59.53 93 ILE A CA 1
ATOM 787 C C . ILE A 1 93 ? 22.853 -2.443 -26.966 1.00 59.53 93 ILE A C 1
ATOM 789 O O . ILE A 1 93 ? 23.390 -3.450 -26.505 1.00 59.53 93 ILE A O 1
ATOM 793 N N . CYS A 1 94 ? 21.745 -1.956 -26.410 1.00 65.69 94 CYS A N 1
ATOM 794 C CA . CYS A 1 94 ? 21.067 -2.634 -25.303 1.00 65.69 94 CYS A CA 1
ATOM 795 C C . CYS A 1 94 ? 19.815 -3.356 -25.798 1.00 65.69 94 CYS A C 1
ATOM 797 O O . CYS A 1 94 ? 18.986 -2.775 -26.492 1.00 65.69 94 CYS A O 1
ATOM 799 N N . SER A 1 95 ? 19.649 -4.619 -25.401 1.00 77.44 95 SER A N 1
ATOM 800 C CA . SER A 1 95 ? 18.396 -5.344 -25.609 1.00 77.44 95 SER A CA 1
ATOM 801 C C . SER A 1 95 ? 17.281 -4.690 -24.790 1.00 77.44 95 SER A C 1
ATOM 803 O O . SER A 1 95 ? 17.391 -4.602 -23.562 1.00 77.44 95 SER A O 1
ATOM 805 N N . LEU A 1 96 ? 16.220 -4.247 -25.462 1.00 83.25 96 LEU A N 1
ATOM 806 C CA . LEU A 1 96 ? 15.019 -3.712 -24.827 1.00 83.25 96 LEU A CA 1
ATOM 807 C C . LEU A 1 96 ? 14.083 -4.853 -24.434 1.00 83.25 96 LEU A C 1
ATOM 809 O O . LEU A 1 96 ? 13.897 -5.811 -25.185 1.00 83.25 96 LEU A O 1
ATOM 813 N N . SER A 1 97 ? 13.476 -4.747 -23.256 1.00 86.88 97 SER A N 1
ATOM 814 C CA . SER A 1 97 ? 12.321 -5.577 -22.914 1.00 86.88 97 SER A CA 1
ATOM 815 C C . SER A 1 97 ? 11.080 -5.147 -23.718 1.00 86.88 97 SER A C 1
ATOM 817 O O . SER A 1 97 ? 11.016 -4.005 -24.176 1.00 86.88 97 SER A O 1
ATOM 819 N N . PRO A 1 98 ? 10.043 -5.996 -23.846 1.00 88.38 98 PRO A N 1
ATOM 820 C CA . PRO A 1 98 ? 8.842 -5.651 -24.614 1.00 88.38 98 PRO A CA 1
ATOM 821 C C . PRO A 1 98 ? 8.130 -4.366 -24.152 1.00 88.38 98 PRO A C 1
ATOM 823 O O . PRO A 1 98 ? 7.568 -3.636 -24.966 1.00 88.38 98 PRO A O 1
ATOM 826 N N . ILE A 1 99 ? 8.151 -4.060 -22.847 1.00 90.69 99 ILE A N 1
ATOM 827 C CA . ILE A 1 99 ? 7.572 -2.811 -22.323 1.00 90.69 99 ILE A CA 1
ATOM 828 C C . ILE A 1 99 ? 8.443 -1.593 -22.658 1.00 90.69 99 ILE A C 1
ATOM 830 O O . ILE A 1 99 ? 7.923 -0.531 -22.995 1.00 90.69 99 ILE A O 1
ATOM 834 N N . GLU A 1 100 ? 9.764 -1.756 -22.609 1.00 89.12 100 GLU A N 1
ATOM 835 C CA . GLU A 1 100 ? 10.726 -0.719 -22.975 1.00 89.12 100 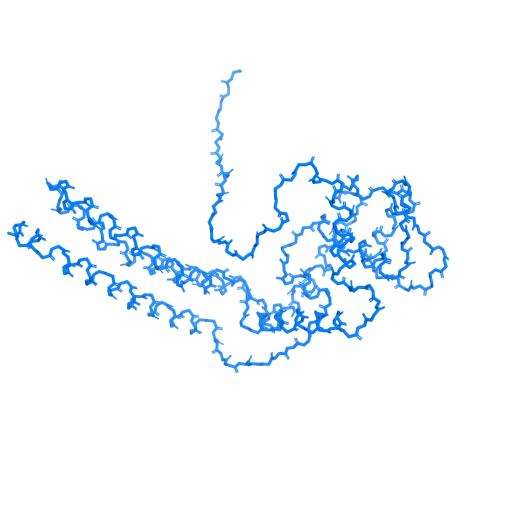GLU A CA 1
ATOM 836 C C . GLU A 1 100 ? 10.669 -0.413 -24.469 1.00 89.12 100 GLU A C 1
ATOM 838 O O . GLU A 1 100 ? 10.715 0.753 -24.840 1.00 89.12 100 GLU A O 1
ATOM 843 N N . GLU A 1 101 ? 10.500 -1.428 -25.317 1.00 88.56 101 GLU A N 1
ATOM 844 C CA . GLU A 1 101 ? 10.313 -1.267 -26.760 1.00 88.56 101 GLU A CA 1
ATOM 845 C C . GLU A 1 101 ? 9.035 -0.476 -27.072 1.00 88.56 101 GLU A C 1
ATOM 847 O O . GLU A 1 101 ? 9.062 0.477 -27.848 1.00 88.56 101 GLU A O 1
ATOM 852 N N . ASN A 1 102 ? 7.928 -0.794 -26.397 1.00 88.62 102 ASN A N 1
ATOM 853 C CA . ASN A 1 102 ? 6.668 -0.065 -26.534 1.00 88.62 102 ASN A CA 1
ATOM 854 C C . ASN A 1 102 ? 6.846 1.431 -26.203 1.00 88.62 102 ASN A C 1
ATOM 856 O O . ASN A 1 102 ? 6.473 2.286 -27.001 1.00 88.62 102 ASN A O 1
ATOM 860 N N . VAL A 1 103 ? 7.521 1.771 -25.099 1.00 86.06 103 VAL A N 1
ATOM 861 C CA . VAL A 1 103 ? 7.840 3.176 -24.766 1.00 86.06 103 VAL A CA 1
ATOM 862 C C . VAL A 1 103 ? 8.822 3.794 -25.759 1.00 86.06 103 VAL A C 1
ATOM 864 O O . VAL A 1 103 ? 8.629 4.925 -26.202 1.00 86.06 103 VAL A O 1
ATOM 867 N N . TYR A 1 104 ? 9.856 3.058 -26.149 1.00 86.19 104 TYR A N 1
ATOM 868 C CA . TYR A 1 104 ? 10.861 3.502 -27.109 1.00 86.19 104 TYR A CA 1
ATOM 869 C C . TYR A 1 104 ? 10.233 3.912 -28.449 1.00 86.19 104 TYR A C 1
ATOM 871 O O . TYR A 1 104 ? 10.580 4.964 -2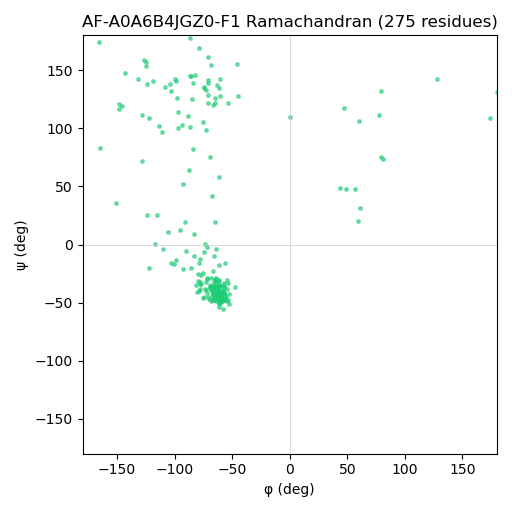8.991 1.00 86.19 104 TYR A O 1
ATOM 879 N N . THR A 1 105 ? 9.250 3.154 -28.951 1.00 85.69 105 THR A N 1
ATOM 880 C CA . THR A 1 105 ? 8.559 3.493 -30.207 1.00 85.69 105 THR A CA 1
ATOM 881 C C . THR A 1 105 ? 7.830 4.835 -30.153 1.00 85.69 105 THR A C 1
ATOM 883 O O . THR A 1 105 ? 7.795 5.550 -31.156 1.00 85.69 105 THR A O 1
ATOM 886 N N . VAL A 1 106 ? 7.326 5.239 -28.982 1.00 84.88 106 VAL A N 1
ATOM 887 C CA . VAL A 1 106 ? 6.713 6.563 -28.787 1.00 84.88 106 VAL A CA 1
ATOM 888 C C . VAL A 1 106 ? 7.751 7.674 -28.989 1.00 84.88 106 VAL A C 1
ATOM 890 O O . VAL A 1 106 ? 7.457 8.707 -29.597 1.00 84.88 106 VAL A O 1
ATOM 893 N N . TYR A 1 107 ? 8.993 7.455 -28.548 1.00 81.62 107 TYR A N 1
ATOM 894 C CA . TYR A 1 107 ? 10.075 8.437 -28.642 1.00 81.62 107 TYR A CA 1
ATOM 895 C C . TYR A 1 107 ? 10.733 8.543 -30.028 1.00 81.62 107 TYR A C 1
ATOM 897 O O . TYR A 1 107 ? 11.336 9.584 -30.307 1.00 81.62 107 TYR A O 1
ATOM 905 N N . LEU A 1 108 ? 10.539 7.572 -30.938 1.00 79.56 108 LEU A N 1
ATOM 906 C CA . LEU A 1 108 ? 11.006 7.659 -32.340 1.00 79.56 108 LEU A CA 1
ATOM 907 C C . LEU A 1 108 ? 10.525 8.939 -33.041 1.00 79.56 108 LEU A C 1
ATOM 909 O O . LEU A 1 108 ? 11.248 9.538 -33.835 1.00 79.56 108 LEU A O 1
ATOM 913 N N . ASN A 1 109 ? 9.332 9.418 -32.687 1.00 68.38 109 ASN A N 1
ATOM 914 C CA . ASN A 1 109 ? 8.711 10.589 -33.304 1.00 68.38 109 ASN A CA 1
ATOM 915 C C . ASN A 1 109 ? 9.046 11.925 -32.606 1.00 68.38 109 ASN A C 1
ATOM 917 O O . ASN A 1 109 ? 8.330 12.909 -32.793 1.00 68.38 109 ASN A O 1
ATOM 921 N N . LYS A 1 110 ? 10.126 12.000 -31.807 1.00 64.31 110 LYS A N 1
ATOM 922 C CA . LYS A 1 110 ? 10.531 13.210 -31.045 1.00 64.31 110 LYS A CA 1
ATOM 923 C C . LYS A 1 110 ? 9.422 13.720 -30.116 1.00 64.31 110 LYS A C 1
ATOM 925 O O . LYS A 1 110 ? 9.077 14.911 -30.088 1.00 64.31 110 LYS A O 1
ATOM 930 N N . PHE A 1 111 ? 8.862 12.777 -29.369 1.00 68.81 111 PHE A N 1
ATOM 931 C CA . PHE A 1 111 ? 7.776 12.972 -28.424 1.00 68.81 111 PHE A CA 1
ATOM 932 C C . PHE A 1 111 ? 8.226 13.741 -27.170 1.00 68.81 111 PHE A C 1
ATOM 934 O O . PHE A 1 111 ? 9.334 13.566 -26.661 1.00 68.81 111 PHE A O 1
ATOM 941 N N . ALA A 1 112 ? 7.351 14.617 -26.673 1.00 67.88 112 ALA A N 1
ATOM 942 C CA . ALA A 1 112 ? 7.529 15.276 -25.385 1.00 67.88 112 ALA A CA 1
ATOM 943 C C . ALA A 1 112 ? 6.698 14.514 -24.338 1.00 67.88 112 ALA A C 1
ATOM 945 O O . ALA A 1 112 ? 5.491 14.397 -24.562 1.00 67.88 112 ALA A O 1
ATOM 946 N N . PRO A 1 113 ? 7.284 14.066 -23.207 1.00 67.06 113 PRO A N 1
ATOM 947 C CA . PRO A 1 113 ? 6.591 13.281 -22.177 1.00 67.06 113 PRO A CA 1
ATOM 948 C C . PRO A 1 113 ? 5.241 13.864 -21.760 1.00 67.06 113 PRO A C 1
ATOM 950 O O . PRO A 1 113 ? 4.277 13.132 -21.584 1.00 67.06 113 PRO A O 1
ATOM 953 N N . LYS A 1 114 ? 5.150 15.198 -21.716 1.00 65.81 114 LYS A N 1
ATOM 954 C CA . LYS A 1 114 ? 3.946 15.928 -21.315 1.00 65.81 114 LYS A CA 1
ATOM 955 C C . LYS A 1 114 ? 2.700 15.713 -22.186 1.00 65.81 114 LYS A C 1
ATOM 957 O O . LYS A 1 114 ? 1.593 16.092 -21.825 1.00 65.81 114 LYS A O 1
ATOM 962 N N . ASN A 1 115 ? 2.882 15.197 -23.397 1.00 74.75 115 ASN A N 1
ATOM 963 C CA . ASN A 1 115 ? 1.783 14.971 -24.328 1.00 74.75 115 ASN A CA 1
ATOM 964 C C . ASN A 1 115 ? 1.264 13.533 -24.242 1.00 74.75 115 ASN A C 1
ATOM 966 O O . ASN A 1 115 ? 0.539 13.103 -25.140 1.00 74.75 115 ASN A O 1
ATOM 970 N N . PHE A 1 116 ? 1.668 12.783 -23.213 1.00 80.56 116 PHE A N 1
ATOM 971 C CA . PHE A 1 116 ? 1.322 11.381 -23.070 1.00 80.56 116 PHE A CA 1
ATOM 972 C C . PHE A 1 116 ? -0.185 11.198 -22.952 1.00 80.56 116 PHE A C 1
ATOM 974 O O . PHE A 1 116 ? -0.878 11.908 -22.227 1.00 80.56 116 PHE A O 1
ATOM 981 N N . LYS A 1 117 ? -0.685 10.218 -23.697 1.00 82.25 117 LYS A N 1
ATOM 982 C CA . LYS A 1 117 ? -2.045 9.707 -23.587 1.00 82.25 117 LYS A CA 1
ATOM 983 C C . LYS A 1 117 ? -1.949 8.193 -23.523 1.00 82.25 117 LYS A C 1
ATOM 985 O O . LYS A 1 117 ? -1.128 7.602 -24.221 1.00 82.25 117 LYS A O 1
ATOM 990 N N . SER A 1 118 ? -2.804 7.564 -22.723 1.00 80.62 118 SER A N 1
ATOM 991 C CA . SER A 1 118 ? -2.797 6.107 -22.523 1.00 80.62 118 SER A CA 1
ATOM 992 C C . SER A 1 118 ? -2.893 5.315 -23.831 1.00 80.62 118 SER A C 1
ATOM 994 O O . SER A 1 118 ? -2.304 4.248 -23.938 1.00 80.62 118 SER A O 1
ATOM 996 N N . ASN A 1 119 ? -3.564 5.861 -24.849 1.00 85.12 119 ASN A N 1
ATOM 997 C CA . ASN A 1 119 ? -3.702 5.247 -26.169 1.00 85.12 119 ASN A CA 1
ATOM 998 C C . ASN A 1 119 ? -2.437 5.300 -27.049 1.00 85.12 119 ASN A C 1
ATOM 1000 O O . ASN A 1 119 ? -2.442 4.729 -28.135 1.00 85.12 119 ASN A O 1
ATOM 1004 N N . MET A 1 120 ? -1.376 5.996 -26.626 1.00 86.12 120 MET A N 1
ATOM 1005 C CA . MET A 1 120 ? -0.102 6.059 -27.359 1.00 86.12 120 MET A CA 1
ATOM 1006 C C . MET A 1 120 ? 0.755 4.809 -27.169 1.00 86.12 120 MET A C 1
ATOM 1008 O O . MET A 1 120 ? 1.732 4.626 -27.887 1.00 86.12 120 MET A O 1
ATOM 1012 N N . ILE A 1 121 ? 0.399 3.968 -26.204 1.00 88.94 121 ILE A N 1
ATOM 1013 C CA . ILE A 1 121 ? 1.090 2.726 -25.885 1.00 88.94 121 ILE A CA 1
ATOM 1014 C C . ILE A 1 121 ? 0.100 1.569 -25.893 1.00 88.94 121 ILE A C 1
ATOM 1016 O O . ILE A 1 121 ? -1.104 1.746 -25.711 1.00 88.94 121 ILE A O 1
ATOM 1020 N N . ASN A 1 122 ? 0.618 0.356 -26.059 1.00 91.25 122 ASN A N 1
ATOM 1021 C CA . ASN A 1 122 ? -0.187 -0.839 -25.843 1.00 91.25 122 ASN A CA 1
ATOM 1022 C C . ASN A 1 122 ? -0.391 -1.084 -24.331 1.00 91.25 122 ASN A C 1
ATOM 1024 O O . ASN A 1 122 ? 0.535 -1.522 -23.640 1.00 91.25 122 ASN A O 1
ATOM 1028 N N . GLU A 1 123 ? -1.599 -0.800 -23.832 1.00 90.12 123 GLU A N 1
ATOM 1029 C CA . GLU A 1 123 ? -1.960 -0.951 -22.417 1.00 90.12 123 GLU A CA 1
ATOM 1030 C C . GLU A 1 123 ? -1.898 -2.412 -21.940 1.00 90.12 123 GLU A C 1
ATOM 1032 O O . GLU A 1 123 ? -1.530 -2.663 -20.792 1.00 90.12 123 GLU A O 1
ATOM 1037 N N . ASP A 1 124 ? -2.167 -3.390 -22.807 1.00 92.88 124 ASP A N 1
ATOM 1038 C CA . ASP A 1 124 ? -2.120 -4.807 -22.430 1.00 92.88 124 ASP A CA 1
ATOM 1039 C C . ASP A 1 124 ? -0.697 -5.237 -22.057 1.00 92.88 124 ASP A C 1
ATOM 1041 O O . ASP A 1 124 ? -0.498 -5.973 -21.090 1.00 92.88 124 ASP A O 1
ATOM 1045 N N . ILE A 1 125 ? 0.318 -4.722 -22.763 1.00 92.50 125 ILE A N 1
ATOM 1046 C CA . ILE A 1 125 ? 1.734 -4.970 -22.437 1.00 92.50 125 ILE A CA 1
ATOM 1047 C C . ILE A 1 125 ? 2.071 -4.386 -21.059 1.00 92.50 125 ILE A C 1
ATOM 1049 O O . ILE A 1 125 ? 2.714 -5.047 -20.242 1.00 92.50 125 ILE A O 1
ATOM 1053 N N . PHE A 1 126 ? 1.604 -3.169 -20.778 1.00 93.19 126 PHE A N 1
ATOM 1054 C CA . PHE A 1 126 ? 1.831 -2.479 -19.506 1.00 93.19 126 PHE A CA 1
ATOM 1055 C C . PHE A 1 126 ? 1.165 -3.203 -18.338 1.00 93.19 126 PHE A C 1
ATOM 1057 O O . PHE A 1 126 ? 1.781 -3.436 -17.294 1.00 93.19 126 PHE A O 1
ATOM 1064 N N . ARG A 1 127 ? -0.092 -3.597 -18.531 1.00 93.56 127 ARG A N 1
ATOM 1065 C CA . ARG A 1 127 ? -0.879 -4.333 -17.550 1.00 93.56 127 ARG A CA 1
ATOM 1066 C C . ARG A 1 127 ? -0.269 -5.702 -17.276 1.00 93.56 127 ARG A C 1
ATOM 1068 O O . ARG A 1 127 ? -0.127 -6.068 -16.113 1.00 93.56 127 ARG A O 1
ATOM 1075 N N . ASN A 1 128 ? 0.155 -6.425 -18.311 1.00 95.25 128 ASN A N 1
ATOM 1076 C CA . ASN A 1 128 ? 0.820 -7.719 -18.159 1.00 95.25 128 ASN A CA 1
ATOM 1077 C C . ASN A 1 128 ? 2.153 -7.597 -17.417 1.00 95.25 128 ASN A C 1
ATOM 1079 O O . ASN A 1 128 ? 2.419 -8.401 -16.523 1.00 95.25 128 ASN A O 1
ATOM 1083 N N . TYR A 1 129 ? 2.958 -6.577 -17.723 1.00 94.06 129 TYR A N 1
ATOM 1084 C CA . TYR A 1 129 ? 4.206 -6.304 -17.010 1.00 94.06 129 TYR A CA 1
ATOM 1085 C C . TYR A 1 129 ? 3.967 -6.082 -15.513 1.00 94.06 129 TYR A C 1
ATOM 1087 O O . TYR A 1 129 ? 4.507 -6.813 -14.679 1.00 94.06 129 TYR A O 1
ATOM 1095 N N . TYR A 1 130 ? 3.086 -5.133 -15.172 1.00 92.75 130 TYR A N 1
ATOM 1096 C CA . TYR A 1 130 ? 2.753 -4.828 -13.781 1.00 92.75 130 TYR A CA 1
ATOM 1097 C C . TYR A 1 130 ? 2.172 -6.050 -13.064 1.00 92.75 130 TYR A C 1
ATOM 1099 O O . TYR A 1 130 ? 2.617 -6.394 -11.972 1.00 92.75 130 TYR A O 1
ATOM 1107 N N . ASN A 1 131 ? 1.211 -6.743 -13.682 1.00 94.12 131 ASN A N 1
ATOM 1108 C CA . ASN A 1 131 ? 0.540 -7.890 -13.075 1.00 94.12 131 ASN A CA 1
ATOM 1109 C C . ASN A 1 131 ? 1.480 -9.078 -12.856 1.00 94.12 131 ASN A C 1
ATOM 1111 O O . ASN A 1 131 ? 1.306 -9.805 -11.881 1.00 94.12 131 ASN A O 1
ATOM 1115 N N . THR A 1 132 ? 2.477 -9.279 -13.720 1.00 94.38 132 THR A N 1
ATOM 1116 C CA . THR A 1 132 ? 3.470 -10.353 -13.559 1.00 94.38 132 THR A CA 1
ATOM 1117 C C . THR A 1 132 ? 4.326 -10.117 -12.316 1.00 94.38 132 THR A C 1
ATOM 1119 O O . THR A 1 132 ? 4.465 -11.010 -11.475 1.00 94.38 132 THR A O 1
ATOM 1122 N N . ILE A 1 133 ? 4.839 -8.894 -12.150 1.00 92.12 133 ILE A N 1
ATOM 1123 C CA . ILE A 1 133 ? 5.606 -8.506 -10.959 1.00 92.12 133 ILE A CA 1
ATOM 1124 C C . ILE A 1 133 ? 4.701 -8.554 -9.724 1.00 92.12 133 ILE A C 1
ATOM 1126 O O . ILE A 1 133 ? 5.049 -9.163 -8.716 1.00 92.12 133 ILE A O 1
ATOM 1130 N N . TYR A 1 134 ? 3.492 -7.999 -9.821 1.00 91.81 134 TYR A N 1
ATOM 1131 C CA . TYR A 1 134 ? 2.514 -7.991 -8.737 1.00 91.81 134 TYR A CA 1
ATOM 1132 C C . TYR A 1 134 ? 2.181 -9.402 -8.239 1.00 91.81 134 TYR A C 1
ATOM 1134 O O . TYR A 1 134 ? 2.238 -9.664 -7.039 1.00 91.81 134 TYR A O 1
ATOM 1142 N N . SER A 1 135 ? 1.897 -10.326 -9.160 1.00 91.38 135 SER A N 1
ATOM 1143 C CA . SER A 1 135 ? 1.588 -11.724 -8.842 1.00 91.38 135 SER A CA 1
ATOM 1144 C C . SER A 1 135 ? 2.783 -12.426 -8.204 1.00 91.38 135 SER A C 1
ATOM 1146 O O . SER A 1 135 ? 2.615 -13.226 -7.286 1.00 91.38 135 SER A O 1
ATOM 1148 N N . THR A 1 136 ? 4.000 -12.099 -8.646 1.00 91.06 136 THR A N 1
ATOM 1149 C CA . THR A 1 136 ? 5.237 -12.608 -8.044 1.00 91.06 136 THR A CA 1
ATOM 1150 C C . THR A 1 136 ? 5.390 -12.103 -6.609 1.00 91.06 136 THR A C 1
ATOM 1152 O O . THR A 1 136 ? 5.665 -12.895 -5.707 1.00 91.06 136 THR A O 1
ATOM 1155 N N . LEU A 1 137 ? 5.153 -10.813 -6.365 1.00 88.94 137 LEU A N 1
ATOM 1156 C CA . LEU A 1 137 ? 5.216 -10.211 -5.032 1.00 88.94 137 LEU A CA 1
ATOM 1157 C C . LEU A 1 137 ? 4.124 -10.736 -4.091 1.00 88.94 137 LEU A C 1
ATOM 1159 O O . LEU A 1 137 ? 4.370 -10.911 -2.896 1.00 88.94 137 LEU A O 1
ATOM 1163 N N . GLU A 1 138 ? 2.931 -11.013 -4.615 1.00 89.56 138 GLU A N 1
ATOM 1164 C CA . GLU A 1 138 ? 1.849 -11.664 -3.874 1.00 89.56 138 GLU A CA 1
ATOM 1165 C C . GLU A 1 138 ? 2.199 -13.122 -3.535 1.00 89.56 138 GLU A C 1
ATOM 1167 O O . GLU A 1 138 ? 2.026 -13.545 -2.390 1.00 89.56 138 GLU A O 1
ATOM 1172 N N . LEU A 1 139 ? 2.746 -13.885 -4.490 1.00 87.94 139 LEU A N 1
ATOM 1173 C CA . LEU A 1 139 ? 3.163 -15.279 -4.294 1.00 87.94 139 LEU A CA 1
ATOM 1174 C C . LEU A 1 139 ? 4.272 -15.409 -3.245 1.00 87.94 139 LEU A C 1
ATOM 1176 O O . LEU A 1 139 ? 4.239 -16.326 -2.428 1.00 87.94 139 LEU A O 1
ATOM 1180 N N . HIS A 1 140 ? 5.219 -14.471 -3.231 1.00 86.69 140 HIS A N 1
ATOM 1181 C CA . HIS A 1 140 ? 6.297 -14.418 -2.239 1.00 86.69 140 HIS A CA 1
ATOM 1182 C C . HIS A 1 140 ? 5.893 -13.729 -0.925 1.00 86.69 140 HIS A C 1
ATOM 1184 O O . HIS A 1 140 ? 6.756 -13.490 -0.072 1.00 86.69 140 HIS A O 1
ATOM 1190 N N . GLU A 1 141 ? 4.603 -13.430 -0.747 1.00 86.00 141 GLU A N 1
ATOM 1191 C CA . GLU A 1 141 ? 4.020 -12.862 0.470 1.00 86.00 141 GLU A CA 1
ATOM 1192 C C . GLU A 1 141 ? 4.581 -11.483 0.852 1.00 86.00 141 GLU A C 1
ATOM 1194 O O . GLU A 1 141 ? 4.649 -11.150 2.033 1.00 86.00 141 GLU A O 1
ATOM 1199 N N . PHE A 1 142 ? 4.992 -10.651 -0.108 1.00 85.06 142 PHE A N 1
ATOM 1200 C CA . PHE A 1 142 ? 5.289 -9.231 0.143 1.00 85.06 142 PHE A CA 1
ATOM 1201 C C . PHE A 1 142 ? 4.009 -8.388 0.149 1.00 85.06 142 PHE A C 1
ATOM 1203 O O . PHE A 1 142 ? 3.873 -7.441 0.930 1.00 85.06 142 PHE A O 1
ATOM 1210 N N . ILE A 1 143 ? 3.050 -8.771 -0.694 1.00 85.00 143 ILE A N 1
ATOM 1211 C CA . ILE A 1 143 ? 1.730 -8.153 -0.818 1.00 85.00 143 ILE A CA 1
ATOM 1212 C C . ILE A 1 143 ? 0.683 -9.101 -0.232 1.00 85.00 143 ILE A C 1
ATOM 1214 O O . ILE A 1 143 ? 0.710 -10.308 -0.473 1.00 85.00 143 ILE A O 1
ATOM 1218 N N . LYS A 1 144 ? -0.245 -8.564 0.562 1.00 85.25 144 LYS A N 1
ATOM 1219 C CA . LYS A 1 144 ? -1.378 -9.333 1.081 1.00 85.25 144 LYS A CA 1
ATOM 1220 C C . LYS A 1 144 ? -2.354 -9.636 -0.049 1.00 85.25 144 LYS A C 1
ATOM 1222 O O . LYS A 1 144 ? -2.716 -8.748 -0.814 1.00 85.25 144 LYS A O 1
ATOM 1227 N N . LYS A 1 145 ? -2.872 -10.863 -0.058 1.00 86.56 145 LYS A N 1
ATOM 1228 C CA . LYS A 1 145 ? -3.995 -11.243 -0.921 1.00 86.56 145 LYS A CA 1
ATOM 1229 C C . LYS A 1 145 ? -5.220 -10.390 -0.600 1.00 86.56 145 LYS A C 1
ATOM 1231 O O . LYS A 1 145 ? -5.528 -10.175 0.578 1.00 86.56 145 LYS A O 1
ATOM 1236 N N . ASP A 1 146 ? -5.994 -10.017 -1.612 1.00 84.69 146 ASP A N 1
ATOM 1237 C CA . ASP A 1 146 ? -7.207 -9.204 -1.429 1.00 84.69 146 ASP A CA 1
ATOM 1238 C C . ASP A 1 146 ? -8.218 -9.855 -0.475 1.00 84.69 146 ASP A C 1
ATOM 1240 O O . ASP A 1 146 ? -8.859 -9.186 0.339 1.00 84.69 146 ASP A O 1
ATOM 1244 N N . THR A 1 147 ? -8.313 -11.187 -0.501 1.00 86.69 147 THR A N 1
ATOM 1245 C CA . THR A 1 147 ? -9.165 -11.951 0.425 1.00 86.69 147 THR A CA 1
ATOM 1246 C C . THR A 1 147 ? -8.778 -11.747 1.891 1.00 86.69 147 THR A C 1
ATOM 1248 O O . THR A 1 147 ? -9.652 -11.712 2.759 1.00 86.69 147 THR A O 1
ATOM 1251 N N . LEU A 1 148 ? -7.485 -11.593 2.173 1.00 86.56 148 LEU A N 1
ATOM 1252 C CA . LEU A 1 148 ? -6.945 -11.383 3.511 1.00 86.56 148 LEU A CA 1
ATOM 1253 C C . LEU A 1 148 ? -7.125 -9.923 3.947 1.00 86.56 148 LEU A C 1
ATOM 1255 O O . LEU A 1 148 ? -7.569 -9.678 5.067 1.00 86.56 148 LEU A O 1
ATOM 1259 N N . ILE A 1 149 ? -6.922 -8.965 3.036 1.00 85.19 149 ILE A N 1
ATOM 1260 C CA . ILE A 1 149 ? -7.245 -7.545 3.266 1.00 85.19 149 ILE A CA 1
ATOM 1261 C C . ILE A 1 149 ? -8.734 -7.384 3.603 1.00 85.19 149 ILE A C 1
ATOM 1263 O O . ILE A 1 149 ? -9.084 -6.718 4.576 1.00 85.19 149 ILE A O 1
ATOM 1267 N N . ARG A 1 150 ? -9.628 -8.040 2.854 1.00 87.94 150 ARG A N 1
ATOM 1268 C CA . ARG A 1 150 ? -11.075 -7.992 3.112 1.00 87.94 150 ARG A CA 1
ATOM 1269 C C . ARG A 1 150 ? -11.438 -8.550 4.491 1.00 87.94 150 ARG A C 1
ATOM 1271 O O . ARG A 1 150 ? -12.265 -7.961 5.180 1.00 87.94 150 ARG A O 1
ATOM 1278 N N . LYS A 1 151 ? -10.807 -9.652 4.914 1.00 89.56 151 LYS A N 1
ATOM 1279 C CA . LYS A 1 151 ? -10.993 -10.216 6.264 1.00 89.56 151 LYS A CA 1
ATOM 1280 C C . LYS A 1 151 ? -10.529 -9.251 7.353 1.00 89.56 151 LYS A C 1
ATOM 1282 O O . LYS A 1 151 ? -11.250 -9.053 8.325 1.00 89.56 151 LYS A O 1
ATOM 1287 N N . ASN A 1 152 ? -9.374 -8.616 7.169 1.00 89.25 152 ASN A N 1
ATOM 1288 C CA . ASN A 1 152 ? -8.857 -7.630 8.115 1.00 89.25 152 ASN A CA 1
ATOM 1289 C C . ASN A 1 152 ? -9.792 -6.423 8.256 1.00 89.25 152 ASN A C 1
ATOM 1291 O O . ASN A 1 152 ? -10.111 -6.028 9.377 1.00 89.25 152 ASN A O 1
ATOM 1295 N N . LYS A 1 153 ? -10.284 -5.882 7.132 1.00 91.44 153 LYS A N 1
ATOM 1296 C CA . LYS A 1 153 ? -11.278 -4.795 7.121 1.00 91.44 153 LYS A CA 1
ATOM 1297 C C . LYS A 1 153 ? -12.559 -5.184 7.858 1.00 91.44 153 LYS A C 1
ATOM 1299 O O . LYS A 1 153 ? -13.085 -4.389 8.626 1.00 91.44 153 LYS A O 1
ATOM 1304 N N . LEU A 1 154 ? -13.038 -6.414 7.668 1.00 92.94 154 LEU A N 1
ATOM 1305 C CA . LEU A 1 154 ? -14.229 -6.912 8.354 1.00 92.94 154 LEU A CA 1
ATOM 1306 C C . LEU A 1 154 ? -14.020 -6.987 9.873 1.00 92.94 154 LEU A C 1
ATOM 1308 O O . LEU A 1 154 ? -14.878 -6.539 10.624 1.00 92.94 154 LEU A O 1
ATOM 1312 N N . VAL A 1 155 ? -12.879 -7.501 10.341 1.00 93.62 155 VAL A N 1
ATOM 1313 C CA . VAL A 1 155 ? -12.569 -7.565 11.783 1.00 93.62 155 VAL A CA 1
ATOM 1314 C C . VAL A 1 155 ? -12.423 -6.171 12.395 1.00 93.62 155 VAL A C 1
ATOM 1316 O O . VAL A 1 155 ? -12.925 -5.930 13.492 1.00 93.62 155 VAL A O 1
ATOM 1319 N N . PHE A 1 156 ? -11.802 -5.240 11.670 1.00 94.19 156 PHE A N 1
ATOM 1320 C CA . PHE A 1 156 ? -11.757 -3.831 12.056 1.00 94.19 156 PHE A CA 1
ATOM 1321 C C . PHE A 1 156 ? -13.167 -3.230 12.171 1.00 94.19 156 PHE A C 1
ATOM 1323 O O . PHE A 1 156 ? -13.490 -2.594 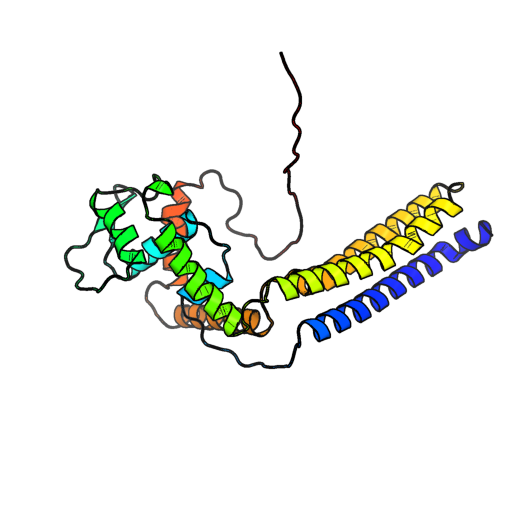13.170 1.00 94.19 156 PHE A O 1
ATOM 1330 N N . PHE A 1 157 ? -14.045 -3.498 11.201 1.00 93.56 157 PHE A N 1
ATOM 1331 C CA . PHE A 1 157 ? -15.426 -3.015 11.228 1.00 93.56 157 PHE A CA 1
ATOM 1332 C C . PHE A 1 157 ? -16.242 -3.609 12.388 1.00 93.56 157 PHE A C 1
ATOM 1334 O O . PHE A 1 157 ? -16.987 -2.886 13.045 1.00 93.56 157 PHE A O 1
ATOM 1341 N N . ILE A 1 158 ? -16.065 -4.900 12.700 1.00 93.62 158 ILE A N 1
ATOM 1342 C CA . ILE A 1 158 ? -16.689 -5.528 13.878 1.00 93.62 158 ILE A CA 1
ATOM 1343 C C . ILE A 1 158 ? -16.256 -4.814 15.162 1.00 93.62 158 ILE A C 1
ATOM 1345 O O . ILE A 1 158 ? -17.095 -4.515 16.010 1.00 93.62 158 ILE A O 1
ATOM 1349 N N . GLY A 1 159 ? -14.962 -4.521 15.315 1.00 92.81 159 GLY A N 1
ATOM 1350 C CA . GLY A 1 159 ? -14.472 -3.803 16.489 1.00 92.81 159 GLY A CA 1
ATOM 1351 C C . GLY A 1 159 ? -15.010 -2.372 16.574 1.00 92.81 159 GLY A C 1
ATOM 1352 O O . GLY A 1 159 ? -15.402 -1.940 17.653 1.00 92.81 159 GLY A O 1
ATOM 1353 N N . LEU A 1 160 ? -15.128 -1.673 15.444 1.00 93.12 160 LEU A N 1
ATOM 1354 C CA . LEU A 1 160 ? -15.744 -0.346 15.381 1.00 93.12 160 LEU A CA 1
ATOM 1355 C C . LEU A 1 160 ? -17.223 -0.392 15.812 1.00 93.12 160 LEU A C 1
ATOM 1357 O O . LEU A 1 160 ? -17.668 0.442 16.599 1.00 93.12 160 LEU A O 1
ATOM 1361 N N . LEU A 1 161 ? -17.972 -1.413 15.390 1.00 92.69 161 LEU A N 1
ATOM 1362 C CA . LEU A 1 161 ? -19.368 -1.604 15.792 1.00 92.69 161 LEU A CA 1
ATOM 1363 C C . LEU A 1 161 ? -19.496 -1.891 17.300 1.00 92.69 161 LEU A C 1
ATOM 1365 O O . LEU A 1 161 ? -20.338 -1.294 17.975 1.00 92.69 161 LEU A O 1
ATOM 1369 N N . LEU A 1 162 ? -18.619 -2.735 17.856 1.00 93.06 162 LEU A N 1
ATOM 1370 C CA . LEU A 1 162 ? -18.542 -3.004 19.301 1.00 93.06 162 LEU A CA 1
ATOM 1371 C C . LEU A 1 162 ? -18.155 -1.768 20.124 1.00 93.06 162 LEU A C 1
ATOM 1373 O O . LEU A 1 162 ? -18.541 -1.661 21.290 1.00 93.06 162 LEU A O 1
ATOM 1377 N N . LEU A 1 163 ? -17.399 -0.844 19.531 1.00 91.25 163 LEU A N 1
ATOM 1378 C CA . LEU A 1 163 ? -17.043 0.422 20.156 1.00 91.25 163 LEU A CA 1
ATOM 1379 C C . LEU A 1 163 ? -18.227 1.389 20.165 1.00 91.25 163 LEU A C 1
ATOM 1381 O O . LEU A 1 163 ? -18.500 1.983 21.193 1.00 91.25 163 LEU A O 1
ATOM 1385 N N . ILE A 1 164 ? -18.963 1.529 19.063 1.00 87.94 164 ILE A N 1
ATOM 1386 C CA . ILE A 1 164 ? -20.035 2.533 18.953 1.00 87.94 164 ILE A CA 1
ATOM 1387 C C . ILE A 1 164 ? -21.325 2.110 19.680 1.00 87.94 164 ILE A C 1
ATOM 1389 O O . ILE A 1 164 ? -22.042 2.962 20.213 1.00 87.94 164 ILE A O 1
ATOM 1393 N N . THR A 1 165 ? -21.630 0.807 19.733 1.00 87.81 165 THR A N 1
ATOM 1394 C CA . THR A 1 165 ? -22.914 0.292 20.258 1.00 87.81 165 THR A CA 1
ATOM 1395 C C . THR A 1 165 ? -23.248 0.790 21.676 1.00 87.81 165 THR A C 1
ATOM 1397 O O . THR A 1 165 ? -24.364 1.282 21.877 1.00 87.81 165 THR A O 1
ATOM 1400 N N . PRO A 1 166 ? -22.328 0.745 22.664 1.00 83.38 166 PRO A N 1
ATOM 1401 C CA . PRO A 1 166 ? -22.611 1.278 23.994 1.00 83.38 166 PRO A CA 1
ATOM 1402 C C . PRO A 1 166 ? -22.852 2.793 23.962 1.00 83.38 166 PRO A C 1
ATOM 1404 O O . PRO A 1 166 ? -23.784 3.274 24.600 1.00 83.38 166 PRO A O 1
ATOM 1407 N N . GLY A 1 167 ? -22.061 3.544 23.188 1.00 80.25 167 GLY A N 1
ATOM 1408 C CA . GLY A 1 167 ? -22.211 4.992 23.036 1.00 80.25 167 GLY A CA 1
ATOM 1409 C C . GLY A 1 167 ? -23.602 5.399 22.551 1.00 80.25 167 GLY A C 1
ATOM 1410 O O . GLY A 1 167 ? -24.243 6.247 23.173 1.00 80.25 167 GLY A O 1
ATOM 1411 N N . ILE A 1 168 ? -24.106 4.735 21.506 1.00 83.69 168 ILE A N 1
ATOM 1412 C CA . ILE A 1 168 ? -25.463 4.956 20.982 1.00 83.69 168 ILE A CA 1
ATOM 1413 C C . ILE A 1 168 ? -26.518 4.657 22.056 1.00 83.69 168 ILE A C 1
ATOM 1415 O O . ILE A 1 168 ? -27.417 5.468 22.283 1.00 83.69 168 ILE A O 1
ATOM 1419 N N . TYR A 1 169 ? -26.391 3.529 22.761 1.00 83.38 169 TYR A N 1
ATOM 1420 C CA . TYR A 1 169 ? -27.318 3.148 23.830 1.00 83.38 169 TYR A CA 1
ATOM 1421 C C . TYR A 1 169 ? -27.399 4.205 24.945 1.00 83.38 169 TYR A C 1
ATOM 1423 O O . TYR A 1 169 ? -28.488 4.513 25.439 1.00 83.38 169 TYR A O 1
ATOM 1431 N N . TYR A 1 170 ? -26.266 4.797 25.330 1.00 76.94 170 TYR A N 1
ATOM 1432 C CA . TYR A 1 170 ? -26.242 5.866 26.329 1.00 76.94 170 TYR A CA 1
ATOM 1433 C C . TYR A 1 170 ? -26.884 7.162 25.823 1.00 76.94 170 T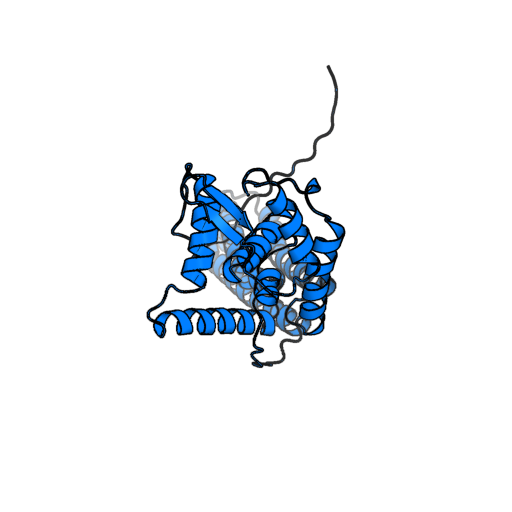YR A C 1
ATOM 1435 O O . TYR A 1 170 ? -27.599 7.815 26.581 1.00 76.94 170 TYR A O 1
ATOM 1443 N N . VAL A 1 171 ? -26.687 7.528 24.554 1.00 77.81 171 VAL A N 1
ATOM 1444 C CA . VAL A 1 171 ? -27.306 8.734 23.980 1.00 77.81 171 VAL A CA 1
ATOM 1445 C C . VAL A 1 171 ? -28.835 8.627 23.975 1.00 77.81 171 VAL A C 1
ATOM 1447 O O . VAL A 1 171 ? -29.503 9.573 24.392 1.00 77.81 171 VAL A O 1
ATOM 1450 N N . PHE A 1 172 ? -29.396 7.475 23.590 1.00 79.94 172 PHE A N 1
ATOM 1451 C CA . PHE A 1 172 ? -30.852 7.274 23.585 1.00 79.94 172 PHE A CA 1
ATOM 1452 C C . PHE A 1 172 ? -31.468 7.296 24.992 1.00 79.94 172 PHE A C 1
ATOM 1454 O O . PHE A 1 172 ? -32.513 7.911 25.192 1.00 79.94 172 PHE A O 1
ATOM 1461 N N . ASN A 1 173 ? -30.822 6.673 25.983 1.00 73.81 173 ASN A N 1
ATOM 1462 C CA . ASN A 1 173 ? -31.377 6.587 27.340 1.00 73.81 173 ASN A CA 1
ATOM 1463 C C . ASN A 1 173 ? -31.276 7.887 28.151 1.00 73.81 173 ASN A C 1
ATOM 1465 O O . ASN A 1 173 ? -32.057 8.087 29.079 1.00 73.81 173 ASN A O 1
ATOM 1469 N N . TYR A 1 174 ? -30.328 8.771 27.829 1.00 69.94 174 TYR A N 1
ATOM 1470 C CA . TYR A 1 174 ? -30.057 9.987 28.607 1.00 69.94 174 TYR A CA 1
ATOM 1471 C C . TYR A 1 174 ? -30.352 11.283 27.840 1.00 69.94 174 TYR A C 1
ATOM 1473 O O . TYR A 1 174 ? -29.815 12.339 28.179 1.00 69.94 174 TYR A O 1
ATOM 1481 N N . TYR A 1 175 ? -31.256 11.222 26.855 1.00 65.94 175 TYR A N 1
ATOM 1482 C CA . TYR A 1 175 ? -31.623 12.339 25.972 1.00 65.94 175 TYR A CA 1
ATOM 1483 C C . TYR A 1 175 ? -32.114 13.615 26.701 1.00 65.94 175 TYR A C 1
ATOM 1485 O O . TYR A 1 175 ? -32.126 14.709 26.139 1.00 65.94 175 TYR A O 1
ATOM 1493 N N . ILE A 1 176 ? -32.474 13.510 27.981 1.00 60.72 176 ILE A N 1
ATOM 1494 C CA . ILE A 1 176 ? -33.032 14.610 28.777 1.00 60.72 176 ILE A CA 1
ATOM 1495 C C . ILE A 1 176 ? -31.947 15.612 29.230 1.00 60.72 176 ILE A C 1
ATOM 1497 O O . ILE A 1 176 ? -32.238 16.797 29.397 1.00 60.72 176 ILE A O 1
ATOM 1501 N N . ASN A 1 177 ? -30.678 15.197 29.365 1.00 75.75 177 ASN A N 1
ATOM 1502 C CA . ASN A 1 177 ? -29.610 16.057 29.890 1.00 75.75 177 ASN A CA 1
ATOM 1503 C C . ASN A 1 177 ? -28.571 16.447 28.823 1.00 75.75 177 ASN A C 1
ATOM 1505 O O . ASN A 1 177 ? -27.595 15.731 28.587 1.00 75.75 177 ASN A O 1
ATOM 1509 N N . LYS A 1 178 ? -28.733 17.642 28.237 1.00 77.00 178 LYS A N 1
ATOM 1510 C CA . LYS A 1 178 ? -27.865 18.179 27.167 1.00 77.00 178 LYS A CA 1
ATOM 1511 C C . LYS A 1 178 ? -26.369 18.162 27.508 1.00 77.00 178 LYS A C 1
ATOM 1513 O O . LYS A 1 178 ? -25.553 17.787 26.668 1.00 77.00 178 LYS A O 1
ATOM 1518 N N . THR A 1 179 ? -25.997 18.533 28.733 1.00 76.56 179 THR A N 1
ATOM 1519 C CA . THR A 1 179 ? -24.588 18.598 29.160 1.00 76.56 179 THR A CA 1
ATOM 1520 C C . THR A 1 179 ? -23.963 17.208 29.263 1.00 76.56 179 THR A C 1
ATOM 1522 O O . THR A 1 179 ? -22.789 17.026 28.940 1.00 76.56 179 THR A O 1
ATOM 1525 N N . LEU A 1 180 ? -24.737 16.214 29.705 1.00 75.44 180 LEU A N 1
ATOM 1526 C CA . LEU A 1 180 ? -24.282 14.828 29.799 1.00 75.44 180 LEU A CA 1
ATOM 1527 C C . LEU A 1 180 ? -24.137 14.195 28.406 1.00 75.44 180 LEU A C 1
ATOM 1529 O O . LEU A 1 180 ? -23.130 13.543 28.136 1.00 75.44 180 LEU A O 1
ATOM 1533 N N . ILE A 1 181 ? -25.094 14.452 27.509 1.00 80.38 181 ILE A N 1
ATOM 1534 C CA . ILE A 1 181 ? -25.074 13.979 26.116 1.00 80.38 181 ILE A CA 1
ATOM 1535 C C . ILE A 1 181 ? -23.834 14.493 25.382 1.00 80.38 181 ILE A C 1
ATOM 1537 O O . ILE A 1 181 ? -23.114 13.699 24.784 1.00 80.38 181 ILE A O 1
ATOM 1541 N N . LEU A 1 182 ? -23.534 15.795 25.482 1.00 81.62 182 LEU A N 1
ATOM 1542 C CA . LEU A 1 182 ? -22.342 16.385 24.860 1.00 81.62 182 LEU A CA 1
ATOM 1543 C C . LEU A 1 182 ? -21.048 15.703 25.324 1.00 81.62 182 LEU A C 1
ATOM 1545 O O . LEU A 1 182 ? -20.185 15.398 24.505 1.00 81.62 182 LEU A O 1
ATOM 1549 N N . LYS A 1 183 ? -20.925 15.408 26.626 1.00 83.06 183 LYS A N 1
ATOM 1550 C CA . LYS A 1 183 ? -19.759 14.688 27.163 1.00 83.06 183 LYS A CA 1
ATOM 1551 C C . LYS A 1 183 ? -19.656 13.265 26.617 1.00 83.06 183 LYS A C 1
ATOM 1553 O O . LYS A 1 183 ? -18.559 12.838 26.270 1.00 83.06 183 LYS A O 1
ATOM 1558 N N . ILE A 1 184 ? -20.772 12.540 26.533 1.00 83.44 184 ILE A N 1
ATOM 1559 C CA . ILE A 1 184 ? -20.802 11.173 25.991 1.00 83.44 184 ILE A CA 1
ATOM 1560 C C . ILE A 1 184 ? -20.391 11.178 24.516 1.00 83.44 184 ILE A C 1
ATOM 1562 O O . ILE A 1 184 ? -19.566 10.358 24.119 1.00 83.44 184 ILE A O 1
ATOM 1566 N N . ILE A 1 185 ? -20.912 12.113 23.719 1.00 86.00 185 ILE A N 1
ATOM 1567 C CA . ILE A 1 185 ? -20.550 12.259 22.302 1.00 86.00 185 ILE A CA 1
ATOM 1568 C C . ILE A 1 185 ? -19.050 12.538 22.162 1.00 86.00 185 ILE A C 1
ATOM 1570 O O . ILE A 1 185 ? -18.370 11.835 21.420 1.00 86.00 185 ILE A O 1
ATOM 1574 N N . LEU A 1 186 ? -18.514 13.497 22.922 1.00 88.69 186 LEU A N 1
ATOM 1575 C CA . LEU A 1 186 ? -17.091 13.842 22.880 1.00 88.69 186 LEU A CA 1
ATOM 1576 C C . LEU A 1 186 ? -16.195 12.636 23.210 1.00 88.69 186 LEU A C 1
ATOM 1578 O O . LEU A 1 186 ? -15.234 12.360 22.498 1.00 88.69 186 LEU A O 1
ATOM 1582 N N . VAL A 1 187 ? -16.525 11.885 24.262 1.00 89.38 187 VAL A N 1
ATOM 1583 C CA . VAL A 1 187 ? -15.763 10.690 24.662 1.00 89.38 187 VAL A CA 1
ATOM 1584 C C . VAL A 1 187 ? -15.828 9.598 23.593 1.00 89.38 187 VAL A C 1
ATOM 1586 O O . VAL A 1 187 ? -14.821 8.939 23.346 1.00 89.38 187 VAL A O 1
ATOM 1589 N N . ASN A 1 188 ? -16.972 9.428 22.925 1.00 88.44 188 ASN A N 1
ATOM 1590 C CA . ASN A 1 188 ? -17.105 8.496 21.804 1.00 88.44 188 ASN A CA 1
ATOM 1591 C C . ASN A 1 188 ? -16.234 8.891 20.611 1.00 88.44 188 ASN A C 1
ATOM 1593 O O . ASN A 1 188 ? -15.587 8.024 20.033 1.00 88.44 188 ASN A O 1
ATOM 1597 N N . ILE A 1 189 ? -16.176 10.182 20.277 1.00 90.81 189 ILE A N 1
ATOM 1598 C CA . ILE A 1 189 ? -15.314 10.690 19.201 1.00 90.81 189 ILE A CA 1
ATOM 1599 C C . ILE A 1 189 ? -13.842 10.419 19.530 1.00 90.81 189 ILE A C 1
ATOM 1601 O O . ILE A 1 189 ? -13.120 9.873 18.700 1.00 90.81 189 ILE A O 1
ATOM 1605 N N . ILE A 1 190 ? -13.407 10.724 20.758 1.00 91.75 190 ILE A N 1
ATOM 1606 C CA . ILE A 1 190 ? -12.026 10.469 21.201 1.00 91.75 190 ILE A CA 1
ATOM 1607 C C . ILE A 1 190 ? -11.704 8.968 21.144 1.00 91.75 190 ILE A C 1
ATOM 1609 O O . ILE A 1 190 ? -10.657 8.579 20.632 1.00 91.75 190 ILE A O 1
ATOM 1613 N N . ALA A 1 191 ? -12.603 8.116 21.642 1.00 92.06 191 ALA A N 1
ATOM 1614 C CA . ALA A 1 191 ? -12.437 6.666 21.605 1.00 92.06 191 ALA A CA 1
ATOM 1615 C C . ALA A 1 191 ? -12.323 6.131 20.168 1.00 92.06 191 ALA A C 1
ATOM 1617 O O . ALA A 1 191 ? -11.456 5.307 19.877 1.00 92.06 191 ALA A O 1
ATOM 1618 N N . LEU A 1 192 ? -13.165 6.631 19.263 1.00 93.38 192 LEU A N 1
ATOM 1619 C CA . LEU A 1 192 ? -13.149 6.271 17.850 1.00 93.38 192 LEU A CA 1
ATOM 1620 C C . LEU A 1 192 ? -11.826 6.678 17.193 1.00 93.38 192 LEU A C 1
ATOM 1622 O O . LEU A 1 192 ? -11.218 5.864 16.502 1.00 93.38 192 LEU A O 1
ATOM 1626 N N . PHE A 1 193 ? -11.329 7.880 17.486 1.00 93.00 193 PHE A N 1
ATOM 1627 C CA . PHE A 1 193 ? -10.047 8.360 16.973 1.00 93.00 193 PHE A CA 1
ATOM 1628 C C . PHE A 1 193 ? -8.871 7.490 17.446 1.00 93.00 193 PHE A C 1
ATOM 1630 O O . PHE A 1 193 ? -8.069 7.028 16.636 1.00 93.00 193 PHE A O 1
ATOM 1637 N N . ILE A 1 194 ? -8.820 7.168 18.746 1.00 92.56 194 ILE A N 1
ATOM 1638 C CA . ILE A 1 194 ? -7.806 6.264 19.317 1.00 92.56 194 ILE A CA 1
ATOM 1639 C C . ILE A 1 194 ? -7.861 4.888 18.641 1.00 92.56 194 ILE A C 1
ATOM 1641 O O . ILE A 1 194 ? -6.826 4.327 18.276 1.00 92.56 194 ILE A O 1
ATOM 1645 N N . TYR A 1 195 ? -9.063 4.335 18.466 1.00 93.75 195 TYR A N 1
ATOM 1646 C CA . TYR A 1 195 ? -9.255 3.034 17.832 1.00 93.75 195 TYR A CA 1
ATOM 1647 C C . TYR A 1 195 ? -8.763 3.024 16.377 1.00 93.75 195 TYR A C 1
ATOM 1649 O O . TYR A 1 195 ? -8.055 2.095 15.978 1.00 93.75 195 TYR A O 1
ATOM 1657 N N . ILE A 1 196 ? -9.100 4.060 15.600 1.00 91.19 196 ILE A N 1
ATOM 1658 C CA . ILE A 1 196 ? -8.672 4.201 14.204 1.00 91.19 196 ILE A CA 1
ATOM 1659 C C . ILE A 1 196 ? -7.149 4.281 14.125 1.00 91.19 196 ILE A C 1
ATOM 1661 O O . ILE A 1 196 ? -6.558 3.442 13.450 1.00 91.19 196 ILE A O 1
ATOM 1665 N N . ILE A 1 197 ? -6.505 5.193 14.858 1.00 90.12 197 ILE A N 1
ATOM 1666 C CA . ILE A 1 197 ? -5.043 5.372 14.807 1.00 90.12 197 ILE A CA 1
ATOM 1667 C C . ILE A 1 197 ? -4.306 4.062 15.109 1.00 90.12 197 ILE A C 1
ATOM 1669 O O . ILE A 1 197 ? -3.375 3.674 14.402 1.00 90.12 197 ILE A O 1
ATOM 1673 N N . LEU A 1 198 ? -4.739 3.333 16.141 1.00 90.50 198 LEU A N 1
ATOM 1674 C CA . LEU A 1 198 ? -4.053 2.113 16.569 1.00 90.50 198 LEU A CA 1
ATOM 1675 C C . LEU A 1 198 ? -4.172 0.957 15.565 1.00 90.50 198 LEU A C 1
ATOM 1677 O O . LEU A 1 198 ? -3.293 0.088 15.519 1.00 90.50 198 LEU A O 1
ATOM 1681 N N . LEU A 1 199 ? -5.257 0.905 14.786 1.00 90.69 199 LEU A N 1
ATOM 1682 C CA . LEU A 1 199 ? -5.618 -0.286 14.014 1.00 90.69 199 LEU A CA 1
ATOM 1683 C C . LEU A 1 199 ? -5.738 -0.074 12.503 1.00 90.69 199 LEU A C 1
ATOM 1685 O O . LEU A 1 199 ? -5.605 -1.059 11.771 1.00 90.69 199 LEU A O 1
ATOM 1689 N N . LYS A 1 200 ? -5.922 1.158 12.012 1.00 86.44 200 LYS A N 1
ATOM 1690 C CA . LYS A 1 200 ? -6.072 1.482 10.580 1.00 86.44 200 LYS A CA 1
ATOM 1691 C C . LYS A 1 200 ? -4.924 0.892 9.769 1.00 86.44 200 LYS A C 1
ATOM 1693 O O . LYS A 1 200 ? -5.145 0.094 8.859 1.00 86.44 200 LYS A O 1
ATOM 1698 N N . ASN A 1 201 ? -3.689 1.152 10.187 1.00 81.06 201 ASN A N 1
ATOM 1699 C CA . ASN A 1 201 ? -2.508 0.622 9.510 1.00 81.06 201 ASN A CA 1
ATOM 1700 C C . ASN A 1 201 ? -2.432 -0.910 9.547 1.00 81.06 201 ASN A C 1
ATOM 1702 O O . ASN A 1 201 ? -2.010 -1.534 8.580 1.00 81.06 201 ASN A O 1
ATOM 1706 N N . ARG A 1 202 ? -2.896 -1.568 10.612 1.00 81.50 202 ARG A N 1
ATOM 1707 C CA . ARG A 1 202 ? -2.887 -3.041 10.668 1.00 81.50 202 ARG A CA 1
ATOM 1708 C C . ARG A 1 202 ? -3.944 -3.659 9.753 1.00 81.50 202 ARG A C 1
ATOM 1710 O O . ARG A 1 202 ? -3.683 -4.680 9.110 1.00 81.50 202 ARG A O 1
ATOM 1717 N N . ALA A 1 203 ? -5.121 -3.039 9.687 1.00 82.19 203 ALA A N 1
ATOM 1718 C CA . ALA A 1 203 ? -6.261 -3.559 8.947 1.00 82.19 203 ALA A CA 1
ATOM 1719 C C . ALA A 1 203 ? -6.188 -3.267 7.439 1.00 82.19 203 ALA A C 1
ATOM 1721 O O . ALA A 1 203 ? -6.489 -4.148 6.631 1.00 82.19 203 ALA A O 1
ATOM 1722 N N . TYR A 1 204 ? -5.758 -2.060 7.060 1.00 78.88 204 TYR A N 1
ATOM 1723 C CA . TYR A 1 204 ? -5.834 -1.560 5.682 1.00 78.88 204 TYR A CA 1
ATOM 1724 C C . TYR A 1 204 ? -4.520 -1.647 4.908 1.00 78.88 204 TYR A C 1
ATOM 1726 O O . TYR A 1 204 ? -4.548 -1.581 3.679 1.00 78.88 204 TYR A O 1
ATOM 1734 N N . ASN A 1 205 ? -3.378 -1.823 5.579 1.00 81.44 205 ASN A N 1
ATOM 1735 C CA . ASN A 1 205 ? -2.102 -1.875 4.878 1.00 81.44 205 ASN A CA 1
ATOM 1736 C C . ASN A 1 205 ? -2.028 -3.097 3.955 1.00 81.44 205 ASN A C 1
ATOM 1738 O O . ASN A 1 205 ? -2.232 -4.236 4.391 1.00 81.44 205 ASN A O 1
ATOM 1742 N N . LYS A 1 206 ? -1.721 -2.827 2.685 1.00 83.00 206 LYS A N 1
ATOM 1743 C CA . LYS A 1 206 ? -1.597 -3.799 1.597 1.00 83.00 206 LYS A CA 1
ATOM 1744 C C . LYS A 1 206 ? -0.345 -4.666 1.733 1.00 83.00 206 LYS A C 1
ATOM 1746 O O . LYS A 1 206 ? -0.350 -5.815 1.300 1.00 83.00 206 LYS A O 1
ATOM 1751 N N . LEU A 1 207 ? 0.713 -4.133 2.337 1.00 83.62 207 LEU A N 1
ATOM 1752 C CA . LEU A 1 207 ? 1.975 -4.842 2.503 1.00 83.62 207 LEU A CA 1
ATOM 1753 C C . LEU A 1 207 ? 1.930 -5.775 3.714 1.00 83.62 207 LEU A C 1
ATOM 1755 O O . LEU A 1 207 ? 1.294 -5.492 4.734 1.00 83.62 207 LEU A O 1
ATOM 1759 N N . THR A 1 208 ? 2.623 -6.903 3.604 1.00 83.38 208 THR A N 1
ATOM 1760 C CA . THR A 1 208 ? 2.943 -7.753 4.756 1.00 83.38 208 THR A CA 1
ATOM 1761 C C . THR A 1 208 ? 4.120 -7.158 5.536 1.00 83.38 208 THR A C 1
ATOM 1763 O O . THR A 1 208 ? 4.811 -6.263 5.049 1.00 83.38 208 THR A O 1
ATOM 1766 N N . TYR A 1 209 ? 4.409 -7.681 6.732 1.00 79.56 209 TYR A N 1
ATOM 1767 C CA . TYR A 1 209 ? 5.626 -7.308 7.469 1.00 79.56 209 TYR A CA 1
ATOM 1768 C C . TYR A 1 209 ? 6.904 -7.568 6.660 1.00 79.56 209 TYR A C 1
ATOM 1770 O O . TYR A 1 209 ? 7.820 -6.752 6.671 1.00 79.56 209 TYR A O 1
ATOM 1778 N N . LYS A 1 210 ? 6.932 -8.659 5.888 1.00 82.44 210 LYS A N 1
ATOM 1779 C CA . LYS A 1 210 ? 8.024 -8.977 4.964 1.00 82.44 210 LYS A CA 1
ATOM 1780 C C . LYS A 1 210 ? 8.162 -7.921 3.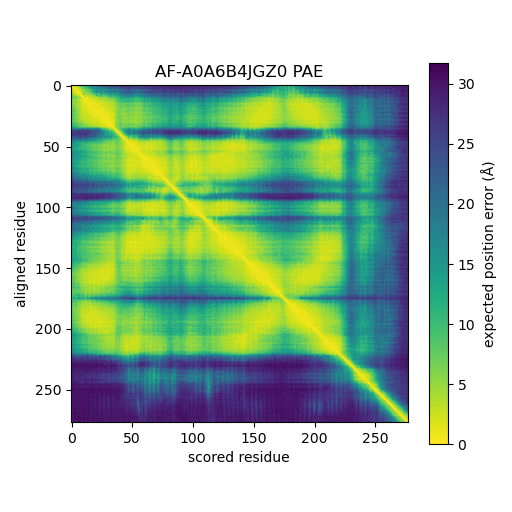860 1.00 82.44 210 LYS A C 1
ATOM 1782 O O . LYS A 1 210 ? 9.273 -7.464 3.595 1.00 82.44 210 LYS A O 1
ATOM 1787 N N . GLY A 1 211 ? 7.044 -7.506 3.258 1.00 81.19 211 GLY A N 1
ATOM 1788 C CA . GLY A 1 211 ? 6.978 -6.412 2.280 1.00 81.19 211 GLY A CA 1
ATOM 1789 C C . GLY A 1 211 ? 7.487 -5.089 2.837 1.00 81.19 211 GLY A C 1
ATOM 1790 O O . GLY A 1 211 ? 8.334 -4.447 2.221 1.00 81.19 211 GLY A O 1
ATOM 1791 N N . LEU A 1 212 ? 7.032 -4.718 4.035 1.00 81.00 212 LEU A N 1
ATOM 1792 C CA . LEU A 1 212 ? 7.470 -3.504 4.725 1.00 81.00 212 LEU A CA 1
ATOM 1793 C C . LEU A 1 212 ? 8.972 -3.524 5.019 1.00 81.00 212 LEU A C 1
ATOM 1795 O O . LEU A 1 212 ? 9.672 -2.583 4.658 1.00 81.00 212 LEU A O 1
ATOM 1799 N N . ASN A 1 213 ? 9.479 -4.607 5.608 1.00 79.25 213 ASN A N 1
ATOM 1800 C CA . ASN A 1 213 ? 10.893 -4.719 5.962 1.00 79.25 213 ASN A CA 1
ATOM 1801 C C . ASN A 1 213 ? 11.796 -4.708 4.726 1.00 79.25 213 ASN A C 1
ATOM 1803 O O . ASN A 1 213 ? 12.834 -4.054 4.732 1.00 79.25 213 ASN A O 1
ATOM 1807 N N . SER A 1 214 ? 11.390 -5.387 3.651 1.00 78.44 214 SER A N 1
ATOM 1808 C CA . SER A 1 214 ? 12.166 -5.429 2.404 1.00 78.44 214 SER A CA 1
ATOM 1809 C C . SER A 1 214 ? 12.173 -4.068 1.705 1.00 78.44 214 SER A C 1
ATOM 1811 O O . SER A 1 214 ? 13.209 -3.640 1.205 1.00 78.44 214 SER A O 1
ATOM 1813 N N . LYS A 1 215 ? 11.053 -3.333 1.751 1.00 76.12 215 LYS A N 1
ATOM 1814 C CA . LYS A 1 215 ? 10.969 -1.948 1.268 1.00 76.12 215 LYS A CA 1
ATOM 1815 C C . LYS A 1 215 ? 11.882 -1.009 2.063 1.00 76.12 215 LYS A C 1
ATOM 1817 O O . LYS A 1 215 ? 12.601 -0.212 1.465 1.00 76.12 215 LYS A O 1
ATOM 1822 N N . VAL A 1 216 ? 11.865 -1.101 3.395 1.00 75.06 216 VAL A N 1
ATOM 1823 C CA . VAL A 1 216 ? 12.747 -0.304 4.267 1.00 75.06 216 VAL A CA 1
ATOM 1824 C C . VAL A 1 216 ? 14.212 -0.635 3.993 1.00 75.06 216 VAL A C 1
ATOM 1826 O O . VAL A 1 216 ? 15.026 0.272 3.850 1.00 75.06 216 VAL A O 1
ATOM 1829 N N . PHE A 1 217 ? 14.540 -1.920 3.853 1.00 77.12 217 PHE A N 1
ATOM 1830 C CA . PHE A 1 217 ? 15.888 -2.356 3.513 1.00 77.12 217 PHE A CA 1
ATOM 1831 C C . PHE A 1 217 ? 16.347 -1.799 2.164 1.00 77.12 217 PHE A C 1
ATOM 1833 O O . PHE A 1 217 ? 17.402 -1.181 2.114 1.00 77.12 217 PHE A O 1
ATOM 1840 N N . TYR A 1 218 ? 15.540 -1.933 1.106 1.00 73.06 218 TYR A N 1
ATOM 1841 C CA . TYR A 1 218 ? 15.859 -1.384 -0.215 1.00 73.06 218 TYR A CA 1
ATOM 1842 C C . TYR A 1 218 ? 16.124 0.124 -0.156 1.00 73.06 218 TYR A C 1
ATOM 1844 O O . TYR A 1 218 ? 17.143 0.582 -0.665 1.00 73.06 218 TYR A O 1
ATOM 1852 N N . LYS A 1 219 ? 15.253 0.889 0.524 1.00 67.81 219 LYS A N 1
ATOM 1853 C CA . LYS A 1 219 ? 15.433 2.338 0.698 1.00 67.81 219 LYS A CA 1
ATOM 1854 C C . LYS A 1 219 ? 16.765 2.649 1.379 1.00 67.81 219 LYS A C 1
ATOM 1856 O O . LYS A 1 219 ? 17.495 3.492 0.879 1.00 67.81 219 LYS A O 1
ATOM 1861 N N . ASN A 1 220 ? 17.093 1.935 2.455 1.00 67.69 220 ASN A N 1
ATOM 1862 C CA . ASN A 1 220 ? 18.328 2.142 3.210 1.00 67.69 220 ASN A CA 1
ATOM 1863 C C . ASN A 1 220 ? 19.581 1.730 2.425 1.00 67.69 220 ASN A C 1
ATOM 1865 O O . ASN A 1 220 ? 20.606 2.397 2.518 1.00 67.69 220 ASN A O 1
ATOM 1869 N N . THR A 1 221 ? 19.523 0.640 1.655 1.00 66.31 221 THR A N 1
ATOM 1870 C CA . THR A 1 221 ? 20.646 0.200 0.819 1.00 66.31 221 THR A CA 1
ATOM 1871 C C . THR A 1 221 ? 20.878 1.180 -0.321 1.00 66.31 221 THR A C 1
ATOM 1873 O O . THR A 1 221 ? 22.004 1.644 -0.486 1.00 66.31 221 THR A O 1
ATOM 1876 N N . CYS A 1 222 ? 19.829 1.564 -1.050 1.00 56.53 222 CYS A N 1
ATOM 1877 C CA . CYS A 1 222 ? 19.941 2.566 -2.103 1.00 56.53 222 CYS A CA 1
ATOM 1878 C C . CYS A 1 222 ? 20.437 3.900 -1.545 1.00 56.53 222 CYS A C 1
ATOM 1880 O O . CYS A 1 222 ? 21.429 4.385 -2.064 1.00 56.53 222 CYS A O 1
ATOM 1882 N N . SER A 1 223 ? 19.878 4.413 -0.439 1.00 45.12 223 SER A N 1
ATOM 1883 C CA . SER A 1 223 ? 20.337 5.663 0.190 1.00 45.12 223 SER A CA 1
ATOM 1884 C C . SER A 1 223 ? 21.764 5.583 0.747 1.00 45.12 223 SER A C 1
ATOM 1886 O O . SER A 1 223 ? 22.475 6.578 0.804 1.00 45.12 223 SER A O 1
ATOM 1888 N N . SER A 1 224 ? 22.221 4.404 1.185 1.00 39.72 224 SER A N 1
ATOM 1889 C CA . SER A 1 224 ? 23.606 4.227 1.648 1.00 39.72 224 SER A CA 1
ATOM 1890 C C . SER A 1 224 ? 24.618 4.249 0.500 1.00 39.72 224 SER A C 1
ATOM 1892 O O . SER A 1 224 ? 25.719 4.772 0.671 1.00 39.72 224 SER A O 1
ATOM 1894 N N . ILE A 1 225 ? 24.227 3.762 -0.683 1.00 43.69 225 ILE A N 1
ATOM 1895 C CA . ILE A 1 225 ? 25.038 3.850 -1.903 1.00 43.69 225 ILE A CA 1
ATOM 1896 C C . ILE A 1 225 ? 25.239 5.326 -2.286 1.00 43.69 225 ILE A C 1
ATOM 1898 O O . ILE A 1 225 ? 26.351 5.696 -2.659 1.00 43.69 225 ILE A O 1
ATOM 1902 N N . GLU A 1 226 ? 24.234 6.179 -2.056 1.00 35.34 226 GLU A N 1
ATOM 1903 C CA . GLU A 1 226 ? 24.295 7.639 -2.280 1.00 35.34 226 GLU A CA 1
ATOM 1904 C C . GLU A 1 226 ? 25.352 8.341 -1.425 1.00 35.34 226 GLU A C 1
ATOM 1906 O O . GLU A 1 226 ? 25.960 9.310 -1.860 1.00 35.34 226 GLU A O 1
ATOM 1911 N N . SER A 1 227 ? 25.638 7.825 -0.227 1.00 34.25 227 SER A N 1
ATOM 1912 C CA . SER A 1 227 ? 26.643 8.412 0.671 1.00 34.25 227 SER A CA 1
ATOM 1913 C C . SER A 1 227 ? 28.090 7.987 0.378 1.00 34.25 227 SER A C 1
ATOM 1915 O O . SER A 1 227 ? 29.019 8.537 0.964 1.00 34.25 227 SER A O 1
ATOM 1917 N N . SER A 1 228 ? 28.296 7.000 -0.501 1.00 31.05 228 SER A N 1
ATOM 1918 C CA . SER A 1 228 ? 29.609 6.370 -0.737 1.00 31.05 228 SER A CA 1
ATOM 1919 C C . SER A 1 228 ? 30.161 6.549 -2.154 1.00 31.05 228 SER A C 1
ATOM 1921 O O . SER A 1 228 ? 31.251 6.061 -2.450 1.00 31.05 228 SER A O 1
ATOM 1923 N N . ILE A 1 229 ? 29.430 7.243 -3.029 1.00 33.81 229 ILE A N 1
ATOM 1924 C CA . ILE A 1 229 ? 29.805 7.456 -4.427 1.00 33.81 229 ILE A CA 1
ATOM 1925 C C . ILE A 1 229 ? 29.726 8.962 -4.716 1.00 33.81 229 ILE A C 1
ATOM 1927 O O . ILE A 1 229 ? 28.641 9.526 -4.751 1.00 33.81 229 ILE A O 1
ATOM 1931 N N . GLU A 1 230 ? 30.876 9.608 -4.948 1.00 33.28 230 GLU A N 1
ATOM 1932 C CA . GLU A 1 230 ? 31.021 10.994 -5.452 1.00 33.28 230 GLU A CA 1
ATOM 1933 C C . GLU A 1 230 ? 30.539 11.150 -6.916 1.00 33.28 230 GLU A C 1
ATOM 1935 O O . GLU A 1 230 ? 31.169 11.805 -7.739 1.00 33.28 230 GLU A O 1
ATOM 1940 N N . ASN A 1 231 ? 29.424 10.526 -7.280 1.00 33.09 231 ASN A N 1
ATOM 1941 C CA . ASN A 1 231 ? 28.768 10.712 -8.567 1.00 33.09 231 ASN A CA 1
ATOM 1942 C C . ASN A 1 231 ? 27.259 10.606 -8.353 1.00 33.09 231 ASN A C 1
ATOM 1944 O O . ASN A 1 231 ? 26.777 9.573 -7.891 1.00 33.09 231 ASN A O 1
ATOM 1948 N N . GLU A 1 232 ? 26.586 11.708 -8.688 1.00 37.34 232 GLU A N 1
ATOM 1949 C CA . GLU A 1 232 ? 25.148 11.927 -8.896 1.00 37.3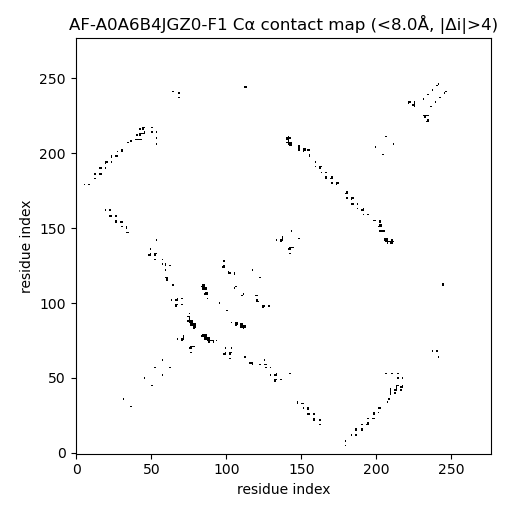4 232 GLU A CA 1
ATOM 1950 C C . GLU A 1 232 ? 24.273 10.685 -8.682 1.00 37.34 232 GLU A C 1
ATOM 1952 O O . GLU A 1 232 ? 24.309 9.699 -9.424 1.00 37.34 232 GLU A O 1
ATOM 1957 N N . THR A 1 233 ? 23.512 10.742 -7.596 1.00 39.28 233 THR A N 1
ATOM 1958 C CA . THR A 1 233 ? 22.935 9.575 -6.943 1.00 39.28 233 THR A CA 1
ATOM 1959 C C . THR A 1 233 ? 21.598 9.184 -7.555 1.00 39.28 233 THR A C 1
ATOM 1961 O O . THR A 1 233 ? 20.828 10.027 -7.980 1.00 39.28 233 THR A O 1
ATOM 1964 N N . TYR A 1 234 ? 21.307 7.886 -7.626 1.00 41.66 234 TYR A N 1
ATOM 1965 C CA . TYR A 1 234 ? 20.143 7.318 -8.316 1.00 41.66 234 TYR A CA 1
ATOM 1966 C C . TYR A 1 234 ? 18.781 7.860 -7.831 1.00 41.66 234 TYR A C 1
ATOM 1968 O O . TYR A 1 234 ? 17.883 8.043 -8.658 1.00 41.66 234 TYR A O 1
ATOM 1976 N N . VAL A 1 235 ? 18.596 8.137 -6.530 1.00 41.16 235 VAL A N 1
ATOM 1977 C CA . VAL A 1 235 ? 17.366 8.764 -6.014 1.00 41.16 235 VAL A CA 1
ATOM 1978 C C . VAL A 1 235 ? 17.375 10.254 -6.303 1.00 41.16 235 VAL A C 1
ATOM 1980 O O . VAL A 1 235 ? 16.313 10.768 -6.633 1.00 41.16 235 VAL A O 1
ATOM 1983 N N . GLU A 1 236 ? 18.526 10.932 -6.289 1.00 38.69 236 GLU A N 1
ATOM 1984 C CA . GLU A 1 236 ? 18.626 12.282 -6.849 1.00 38.69 236 GLU A CA 1
ATOM 1985 C C . GLU A 1 236 ? 18.348 12.282 -8.345 1.00 38.69 236 GLU A C 1
ATOM 1987 O O . GLU A 1 236 ? 17.601 13.133 -8.748 1.00 38.69 236 GLU A O 1
ATOM 1992 N N . THR A 1 237 ? 18.781 11.322 -9.167 1.00 45.59 237 THR A N 1
ATOM 1993 C CA . THR A 1 237 ? 18.520 11.319 -10.616 1.00 45.59 237 THR A CA 1
ATOM 1994 C C . THR A 1 237 ? 17.104 10.867 -10.953 1.00 45.59 237 THR A C 1
ATOM 1996 O O . THR A 1 237 ? 16.543 11.340 -11.926 1.00 45.59 237 THR A O 1
ATOM 1999 N N . MET A 1 238 ? 16.501 9.939 -10.201 1.00 47.78 238 MET A N 1
ATOM 2000 C CA . MET A 1 238 ? 15.087 9.565 -10.352 1.00 47.78 238 MET A CA 1
ATOM 2001 C C . MET A 1 238 ? 14.205 10.693 -9.843 1.00 47.78 238 MET A C 1
ATOM 2003 O O . MET A 1 238 ? 13.259 11.056 -10.528 1.00 47.78 238 MET A O 1
ATOM 2007 N N . ASN A 1 239 ? 14.511 11.273 -8.681 1.00 43.97 239 ASN A N 1
ATOM 2008 C CA . ASN A 1 239 ? 13.790 12.438 -8.205 1.00 43.97 239 ASN A CA 1
ATOM 2009 C C . ASN A 1 239 ? 14.080 13.634 -9.080 1.00 43.97 239 ASN A C 1
ATOM 2011 O O . ASN A 1 239 ? 13.145 14.331 -9.311 1.00 43.97 239 ASN A O 1
ATOM 2015 N N . GLU A 1 240 ? 15.254 13.882 -9.632 1.00 40.88 240 GLU A N 1
ATOM 2016 C CA . GLU A 1 240 ? 15.570 15.013 -10.516 1.00 40.88 240 GLU A CA 1
ATOM 2017 C C . GLU A 1 240 ? 15.090 14.757 -11.942 1.00 40.88 240 GLU A C 1
ATOM 2019 O O . GLU A 1 240 ? 14.747 15.690 -12.638 1.00 40.88 240 GLU A O 1
ATOM 2024 N N . PHE A 1 241 ? 14.951 13.509 -12.391 1.00 46.94 241 PHE A N 1
ATOM 2025 C CA . PHE A 1 241 ? 14.269 13.168 -13.640 1.00 46.94 241 PHE A CA 1
ATOM 2026 C C . PHE A 1 241 ? 12.758 13.279 -13.480 1.00 46.94 241 PHE A C 1
ATOM 2028 O O . PHE A 1 241 ? 12.091 13.840 -14.344 1.00 46.94 241 PHE A O 1
ATOM 2035 N N . LEU A 1 242 ? 12.197 12.739 -12.397 1.00 50.56 242 LEU A N 1
ATOM 2036 C CA . LEU A 1 242 ? 10.792 12.912 -12.071 1.00 50.56 242 LEU A CA 1
ATOM 2037 C C . LEU A 1 242 ? 10.547 14.383 -11.797 1.00 50.56 242 LEU A C 1
ATOM 2039 O O . LEU A 1 242 ? 9.669 14.918 -12.427 1.00 50.56 242 LEU A O 1
ATOM 2043 N N . LEU A 1 243 ? 11.335 15.072 -10.982 1.00 42.66 243 LEU A N 1
ATOM 2044 C CA . LEU A 1 243 ? 11.257 16.502 -10.690 1.00 42.66 243 LEU A CA 1
ATOM 2045 C C . LEU A 1 243 ? 11.481 17.273 -11.984 1.00 42.66 243 LEU A C 1
ATOM 2047 O O . LEU A 1 243 ? 10.577 17.969 -12.334 1.00 42.66 243 LEU A O 1
ATOM 2051 N N . ASP A 1 244 ? 12.488 17.098 -12.826 1.00 42.16 244 ASP A N 1
ATOM 2052 C CA . ASP A 1 244 ? 12.594 17.876 -14.076 1.00 42.16 244 ASP A CA 1
ATOM 2053 C C . ASP A 1 244 ? 11.461 17.602 -15.081 1.00 42.16 244 ASP A C 1
ATOM 2055 O O . ASP A 1 244 ? 11.007 18.518 -15.771 1.00 42.16 244 ASP A O 1
ATOM 2059 N N . ASN A 1 245 ? 10.978 16.359 -15.188 1.00 45.09 245 ASN A N 1
ATOM 2060 C CA . ASN A 1 245 ? 9.889 16.015 -16.112 1.00 45.09 245 ASN A CA 1
ATOM 2061 C C . ASN A 1 245 ? 8.484 16.252 -15.524 1.00 45.09 245 ASN A C 1
ATOM 2063 O O . ASN A 1 245 ? 7.535 16.422 -16.288 1.00 45.09 245 ASN A O 1
ATOM 2067 N N . SER A 1 246 ? 8.344 16.326 -14.198 1.00 40.84 246 SER A N 1
ATOM 2068 C CA . SER A 1 246 ? 7.114 16.645 -13.447 1.00 40.84 246 SER A CA 1
ATOM 2069 C C . SER A 1 246 ? 7.092 18.086 -12.905 1.00 40.84 246 SER A C 1
ATOM 2071 O O . SER A 1 246 ? 6.025 18.616 -12.630 1.00 40.84 246 SER A O 1
ATOM 2073 N N . TRP A 1 247 ? 8.219 18.798 -12.858 1.00 37.22 247 TRP A N 1
ATOM 2074 C CA . TRP A 1 247 ? 8.366 20.223 -12.498 1.00 37.22 247 TRP A CA 1
ATOM 2075 C C . TRP A 1 247 ? 7.816 21.107 -13.594 1.00 37.22 247 TRP A C 1
ATOM 2077 O O . TRP A 1 247 ? 7.282 22.175 -13.313 1.00 37.22 247 TRP A O 1
ATOM 2087 N N . MET A 1 248 ? 7.856 20.644 -14.842 1.00 40.06 248 MET A N 1
ATOM 2088 C CA . MET A 1 248 ? 7.107 21.292 -15.911 1.00 40.06 248 MET A CA 1
ATOM 2089 C C . MET A 1 248 ? 5.581 21.187 -15.733 1.00 40.06 248 MET A C 1
ATOM 2091 O O . MET A 1 248 ? 4.859 21.879 -16.449 1.00 40.06 248 MET A O 1
ATOM 2095 N N . TYR A 1 249 ? 5.089 20.375 -14.790 1.00 38.72 249 TYR A N 1
ATOM 2096 C CA . TY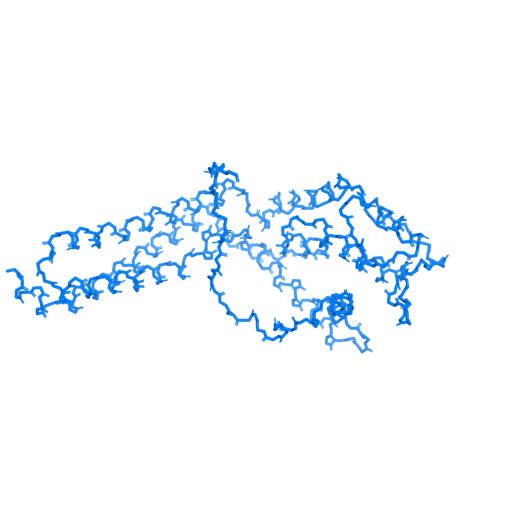R A 1 249 ? 3.673 20.294 -14.431 1.00 38.72 249 TYR A CA 1
ATOM 2097 C C . TYR A 1 249 ? 3.295 21.096 -13.170 1.00 38.72 249 TYR A C 1
ATOM 2099 O O . TYR A 1 249 ? 2.105 21.314 -12.960 1.00 38.72 249 TYR A O 1
ATOM 2107 N N . PHE A 1 250 ? 4.251 21.568 -12.354 1.00 34.47 250 PHE A N 1
ATOM 2108 C CA . PHE A 1 250 ? 3.988 21.942 -10.948 1.00 34.47 250 PHE A CA 1
ATOM 2109 C C . PHE A 1 250 ? 4.347 23.382 -10.513 1.00 34.47 250 PHE A C 1
ATOM 2111 O O . PHE A 1 250 ? 4.531 23.646 -9.327 1.00 34.47 250 PHE A O 1
ATOM 2118 N N . LEU A 1 251 ? 4.376 24.361 -11.423 1.00 32.38 251 LEU A N 1
ATOM 2119 C CA . LEU A 1 251 ? 4.042 25.747 -11.036 1.00 32.38 251 LEU A CA 1
ATOM 2120 C C . LEU A 1 251 ? 2.517 25.932 -11.170 1.00 32.38 251 LEU A C 1
ATOM 2122 O O . LEU A 1 251 ? 2.042 26.651 -12.039 1.00 32.38 251 LEU A O 1
ATOM 2126 N N . GLY A 1 252 ? 1.702 25.226 -10.390 1.00 32.19 252 GLY A N 1
ATOM 2127 C CA . GLY A 1 252 ? 1.370 25.716 -9.054 1.00 32.19 252 GLY A CA 1
ATOM 2128 C C . GLY A 1 252 ? 1.721 24.759 -7.920 1.00 32.19 252 GLY A C 1
ATOM 2129 O O . GLY A 1 252 ? 1.058 23.755 -7.693 1.00 32.19 252 GLY A O 1
ATOM 2130 N N . VAL A 1 253 ? 2.743 25.161 -7.178 1.00 32.12 253 VAL A N 1
ATOM 2131 C CA . VAL A 1 253 ? 3.192 24.635 -5.892 1.00 32.12 253 VAL A CA 1
ATOM 2132 C C . VAL A 1 253 ? 2.028 24.409 -4.918 1.00 32.12 253 VAL A C 1
ATOM 2134 O O . VAL A 1 253 ? 1.298 25.344 -4.600 1.00 32.12 253 VAL A O 1
ATOM 2137 N N . ASN A 1 254 ? 1.946 23.196 -4.361 1.00 24.47 254 ASN A N 1
ATOM 2138 C CA . ASN A 1 254 ? 2.045 23.040 -2.911 1.00 24.47 254 ASN A CA 1
ATOM 2139 C C . ASN A 1 254 ? 2.686 21.696 -2.522 1.00 24.47 254 ASN A C 1
ATOM 2141 O O . ASN A 1 254 ? 2.141 20.628 -2.775 1.00 24.47 254 ASN A O 1
ATOM 2145 N N . HIS A 1 255 ? 3.844 21.837 -1.870 1.00 30.83 255 HIS A N 1
ATOM 2146 C CA . HIS A 1 255 ? 4.584 20.881 -1.042 1.00 30.83 255 HIS A CA 1
ATOM 2147 C C . HIS A 1 255 ? 5.439 19.793 -1.706 1.00 30.83 255 HIS A C 1
ATOM 2149 O O . HIS A 1 255 ? 5.207 18.595 -1.602 1.00 30.83 255 HIS A O 1
ATOM 2155 N N . ILE A 1 256 ? 6.588 20.252 -2.207 1.00 32.62 256 ILE A N 1
ATOM 2156 C CA . ILE A 1 256 ? 7.876 19.677 -1.795 1.00 32.62 256 ILE A CA 1
ATOM 2157 C C . ILE A 1 256 ? 8.088 20.141 -0.337 1.00 32.62 256 ILE A C 1
ATOM 2159 O O . ILE A 1 256 ? 7.933 21.330 -0.065 1.00 32.62 256 ILE A O 1
ATOM 2163 N N . PHE A 1 257 ? 8.381 19.213 0.581 1.00 32.62 257 PHE A N 1
ATOM 2164 C CA . PHE A 1 257 ? 8.408 19.356 2.055 1.00 32.62 257 PHE A CA 1
ATOM 2165 C C . PHE A 1 257 ? 7.041 19.268 2.762 1.00 32.62 257 PHE A C 1
ATOM 2167 O O . PHE A 1 257 ? 6.497 20.275 3.210 1.00 32.62 257 PHE A O 1
ATOM 2174 N N . ASN A 1 258 ? 6.490 18.052 2.840 1.00 28.56 258 ASN A N 1
ATOM 2175 C CA . ASN A 1 258 ? 5.911 17.431 4.045 1.00 28.56 258 ASN A CA 1
ATOM 2176 C C . ASN A 1 258 ? 5.263 16.102 3.635 1.00 28.56 258 ASN A C 1
ATOM 2178 O O . ASN A 1 258 ? 4.244 16.118 2.960 1.00 28.56 258 ASN A O 1
ATOM 2182 N N . ASP A 1 259 ? 5.859 14.975 4.024 1.00 33.59 259 ASP A N 1
ATOM 2183 C CA . ASP A 1 259 ? 5.145 13.687 4.083 1.00 33.59 259 ASP A CA 1
ATOM 2184 C C . ASP A 1 259 ? 5.751 12.778 5.175 1.00 33.59 259 ASP A C 1
ATOM 2186 O O . ASP A 1 259 ? 5.851 11.558 5.050 1.00 33.59 259 ASP A O 1
ATOM 2190 N N . ASP A 1 260 ? 6.170 13.416 6.272 1.00 32.25 260 ASP A N 1
ATOM 2191 C CA . ASP A 1 260 ? 6.069 12.822 7.601 1.00 32.25 260 ASP A CA 1
ATOM 2192 C C . ASP A 1 260 ? 4.773 13.402 8.208 1.00 32.25 260 ASP A C 1
ATOM 2194 O O . ASP A 1 260 ? 4.722 14.610 8.447 1.00 32.25 260 ASP A O 1
ATOM 2198 N N . ASN A 1 261 ? 3.766 12.541 8.444 1.00 30.27 261 ASN A N 1
ATOM 2199 C CA . ASN A 1 261 ? 2.401 12.804 8.976 1.00 30.27 261 ASN A CA 1
ATOM 2200 C C . ASN A 1 261 ? 1.406 13.366 7.923 1.00 30.27 261 ASN A C 1
ATOM 2202 O O . ASN A 1 261 ? 1.741 14.308 7.223 1.00 30.27 261 ASN A O 1
ATOM 2206 N N . ASP A 1 262 ? 0.166 12.900 7.719 1.00 31.56 262 ASP A N 1
ATOM 2207 C CA . ASP A 1 262 ? -0.791 12.176 8.565 1.00 31.56 262 ASP A CA 1
ATOM 2208 C C . ASP A 1 262 ? -1.944 11.569 7.721 1.00 31.56 262 ASP A C 1
ATOM 2210 O O . ASP A 1 262 ? -2.088 11.794 6.521 1.00 31.56 262 ASP A O 1
ATOM 2214 N N . ASP A 1 263 ? -2.780 10.793 8.407 1.00 32.62 263 ASP A N 1
ATOM 2215 C CA . ASP A 1 263 ? -4.118 10.340 8.034 1.00 32.62 263 ASP A CA 1
ATOM 2216 C C . ASP A 1 263 ? -5.092 11.408 7.445 1.00 32.62 263 ASP A C 1
ATOM 2218 O O . ASP A 1 263 ? -5.053 12.578 7.806 1.00 32.62 263 ASP A O 1
ATOM 2222 N N . ASP A 1 264 ? -6.066 10.903 6.662 1.00 31.89 264 ASP A N 1
ATOM 2223 C CA . ASP A 1 264 ? -7.439 11.408 6.385 1.00 31.89 264 ASP A CA 1
ATOM 2224 C C . ASP A 1 264 ? -7.622 12.587 5.395 1.00 31.89 264 ASP A C 1
ATOM 2226 O O . ASP A 1 264 ? -7.271 13.730 5.656 1.00 31.89 264 ASP A O 1
ATOM 2230 N N . SER A 1 265 ? -8.226 12.356 4.216 1.00 29.88 265 SER A N 1
ATOM 2231 C CA . SER A 1 265 ? -9.634 12.697 3.847 1.00 29.88 265 SER A CA 1
ATOM 2232 C C . SER A 1 265 ? -9.585 13.494 2.516 1.00 29.88 265 SER A C 1
ATOM 2234 O O . SER A 1 265 ? -8.609 14.200 2.301 1.00 29.88 265 SER A O 1
ATOM 2236 N N . CYS A 1 266 ? -10.458 13.413 1.509 1.00 29.58 266 CYS A N 1
ATOM 2237 C CA . CYS A 1 266 ? -11.819 12.917 1.337 1.00 29.58 266 CYS A CA 1
ATOM 2238 C C . CYS A 1 266 ? -11.955 12.260 -0.053 1.00 29.58 266 CYS A C 1
ATOM 2240 O O . CYS A 1 266 ? -11.344 12.721 -1.019 1.00 29.58 266 CYS A O 1
ATOM 2242 N N . ASP A 1 267 ? -12.800 11.234 -0.142 1.00 28.81 267 ASP A N 1
ATOM 2243 C CA . ASP A 1 267 ? -13.518 10.902 -1.373 1.00 28.81 267 ASP A CA 1
ATOM 2244 C C . ASP A 1 267 ? -14.633 11.947 -1.556 1.00 28.81 267 ASP A C 1
ATOM 2246 O O . ASP A 1 267 ? -15.342 12.234 -0.594 1.00 28.81 267 ASP A O 1
ATOM 2250 N N . ASP A 1 268 ? -14.812 12.460 -2.772 1.00 28.30 268 ASP A N 1
ATOM 2251 C CA . ASP A 1 268 ? -16.088 13.008 -3.247 1.00 28.30 268 ASP A CA 1
ATOM 2252 C C . ASP A 1 268 ? -16.404 12.329 -4.589 1.00 28.30 268 ASP A C 1
ATOM 2254 O O . ASP A 1 268 ? -16.303 12.925 -5.659 1.00 28.30 268 ASP A O 1
ATOM 2258 N N . ASP A 1 269 ? -16.762 11.045 -4.514 1.00 28.45 269 ASP A N 1
ATOM 2259 C CA . ASP A 1 269 ? -17.640 10.410 -5.496 1.00 28.45 269 ASP A CA 1
ATOM 2260 C C . ASP A 1 269 ? -19.052 10.430 -4.886 1.00 28.45 269 ASP A C 1
ATOM 2262 O O . ASP A 1 269 ? -19.378 9.627 -4.007 1.00 28.45 269 ASP A O 1
ATOM 2266 N N . PHE A 1 270 ? -19.882 11.382 -5.316 1.00 24.78 270 PHE A N 1
ATOM 2267 C CA . PHE A 1 270 ? -21.322 11.375 -5.056 1.00 24.78 270 PHE A CA 1
ATOM 2268 C C . PHE A 1 270 ? -22.042 11.189 -6.394 1.00 24.78 270 PHE A C 1
ATOM 2270 O O . PHE A 1 270 ? -22.147 12.121 -7.190 1.00 24.78 270 PHE A O 1
ATOM 2277 N N . ASP A 1 271 ? -22.509 9.963 -6.637 1.00 32.44 271 ASP A N 1
ATOM 2278 C CA . ASP A 1 271 ? -23.464 9.647 -7.698 1.00 32.44 271 ASP A CA 1
ATOM 2279 C C . ASP A 1 271 ? -24.793 10.374 -7.445 1.00 32.44 271 ASP A C 1
ATOM 2281 O O . ASP A 1 271 ? -25.324 10.381 -6.330 1.00 32.44 271 ASP A O 1
ATOM 2285 N N . GLY A 1 272 ? -25.360 10.937 -8.509 1.00 26.39 272 GLY A N 1
ATOM 2286 C CA . GLY A 1 272 ? -26.692 11.527 -8.525 1.00 26.39 272 GLY A CA 1
ATOM 2287 C C . GLY A 1 272 ? -27.173 11.729 -9.956 1.00 26.39 272 GLY A C 1
ATOM 2288 O O . GLY A 1 272 ? -27.049 12.823 -10.500 1.00 26.39 272 GLY A O 1
ATOM 2289 N N . ASP A 1 273 ? -27.712 10.668 -10.557 1.00 33.47 273 ASP A N 1
ATOM 2290 C CA . ASP A 1 273 ? -28.677 10.784 -11.653 1.00 33.47 273 ASP A CA 1
ATOM 2291 C C . ASP A 1 273 ? -29.916 11.550 -11.145 1.00 33.47 273 ASP A C 1
ATOM 2293 O O . ASP A 1 273 ? -30.467 11.160 -10.117 1.00 33.47 273 ASP A O 1
ATOM 2297 N N . ASP A 1 274 ? -30.354 12.609 -11.844 1.00 32.75 274 ASP A N 1
ATOM 2298 C CA . ASP A 1 274 ? -31.773 12.831 -12.192 1.00 32.75 274 ASP A CA 1
ATOM 2299 C C . ASP A 1 274 ? -32.033 14.129 -13.002 1.00 32.75 274 ASP A C 1
ATOM 2301 O O . ASP A 1 274 ? -31.611 15.220 -12.633 1.00 32.75 274 ASP A O 1
ATOM 2305 N N . PHE A 1 275 ? -32.792 13.946 -14.093 1.00 31.55 275 PHE A N 1
ATOM 2306 C CA . PHE A 1 275 ? -33.725 14.839 -14.815 1.00 31.55 275 PHE A CA 1
ATOM 2307 C C . PHE A 1 275 ? -33.375 16.298 -15.206 1.00 31.55 275 PHE A C 1
ATOM 2309 O O . PHE A 1 275 ? -33.320 17.201 -14.383 1.00 31.55 275 PHE A O 1
ATOM 2316 N N . GLY A 1 276 ? -33.354 16.521 -16.532 1.00 29.55 276 GLY A N 1
ATOM 2317 C CA . GLY A 1 276 ? -34.326 17.354 -17.272 1.00 29.55 276 GLY A CA 1
ATOM 2318 C C . GLY A 1 276 ? -34.484 18.842 -16.931 1.00 29.55 276 GLY A C 1
ATOM 2319 O O . GLY A 1 276 ? -35.160 19.183 -15.968 1.00 29.55 276 GLY A O 1
ATOM 2320 N N . ASP A 1 277 ? -33.963 19.713 -17.800 1.00 34.38 277 ASP A N 1
ATOM 2321 C CA . ASP A 1 277 ? -34.725 20.526 -18.778 1.00 34.38 277 ASP A CA 1
ATOM 2322 C C . ASP A 1 277 ? -33.756 21.208 -19.766 1.00 34.38 277 ASP A C 1
ATOM 2324 O O . ASP A 1 277 ? -32.694 21.707 -19.322 1.00 34.38 277 ASP A O 1
#

Radius of gyration: 26.0 Å; Cα contacts (8 Å, |Δi|>4): 221; chains: 1; bounding box: 66×41×74 Å

Sequence (277 aa):
MEIFFIKYSGIFSLLYLLYTLILAFIISKSLDFINKCHNNNNIYSLNEDDCFVLNNKYNTEKLFYYITYKLYAKKILSKDTLRNKFYINDTSICSLSPIEENVYTVYLNKFAPKNFKSNMINEDIFRNYYNTIYSTLELHEFIKKDTLIRKNKLVFFIGLLLLITPGIYYVFNYYINKTLILKIILVNIIALFIYIILLKNRAYNKLTYKGLNSKVFYKNTCSSIESSIENETYVETMNEFLLDNSWMYFLGVNHIFNDDNDDDSCDDDFDGDDFGD

Foldseek 3Di:
DVVVCVVCVVVVLVVLLVVLVVLLVVLLVVLCVLLVPDPCLPQDADDPLLLLLLVDDDDLLSLLLVLVLVCVVQVQWDADPVVQWIAGDPPRPDDDDPQNVQSVVLCPVRDHSVVDDSVSGDVVVSCCSSVVSVVVCVVVQFFPDPVSLVVLVVSLVVSLCVSCVVLVVVCVVPVPDPVSNVSSVVSSVVSSVVSCVSRVCSNRPGGRPNNVSNSVVNVVVQVVVVVVDPDQGPCNSSCVSCCSSCVVVPVVDDDPDDDPDDDDDDDPPDDDDDDDD

Mean predicted aligned error: 13.79 Å

Organism: Clostridium botulinum (NCBI:txid1491)

Solvent-accessible surface area (backbone atoms only — not comparable to full-atom values): 16428 Å² total; per-residue (Å²): 110,67,71,57,47,66,75,41,41,68,61,52,52,51,53,51,47,51,50,42,52,54,51,46,51,54,51,50,54,51,46,46,60,74,66,62,70,65,90,59,82,64,67,52,91,60,55,72,69,54,52,52,55,76,75,42,76,95,46,71,66,64,50,48,54,51,47,50,47,53,36,36,77,69,49,38,33,41,78,40,82,90,74,68,28,41,39,73,37,93,84,56,92,67,89,68,51,77,62,48,45,47,55,49,61,48,34,74,74,64,37,42,76,91,72,70,52,73,85,72,44,66,56,67,56,52,50,50,54,52,48,53,52,49,50,50,37,39,74,72,46,27,33,56,55,68,72,56,41,52,50,30,44,51,52,51,49,52,52,52,49,67,61,46,51,60,54,53,54,51,48,70,77,42,68,87,42,68,75,60,40,54,51,53,52,52,51,47,53,52,41,50,51,55,44,44,71,75,38,45,65,74,27,67,49,55,55,28,75,40,28,50,48,16,52,53,48,44,53,51,52,56,55,51,52,48,78,73,44,103,56,91,31,69,66,57,50,48,48,46,47,46,41,62,70,46,50,80,73,41,90,73,77,84,66,89,87,76,82,81,79,79,85,86,89,79,88,86,85,78,88,76,92,81,83,89,134

Secondary structure (DSSP, 8-state):
-HHHHHHHHHHHHHHHHHHHHHHHHHHHHHHHHHTT-----------HHHHHHHH----HHHHHHHHHHHHHHTTSEEEETTTTEEEE-TT-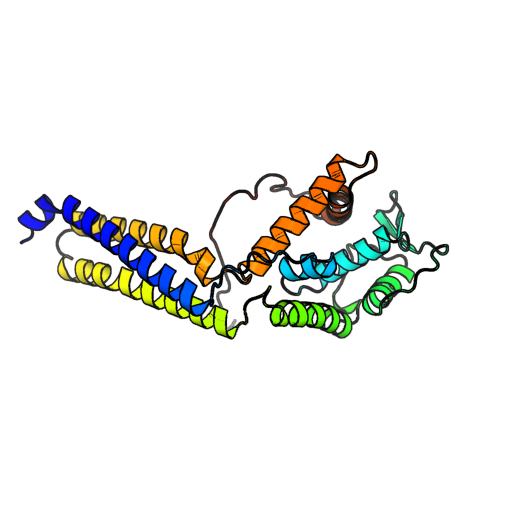-PPPPHHHHHHHHHHTT---GGG--GGGS-HHHHHHHHHHHHHHHHHTTSB--HHHHHHHHHHHHHHHHHHHHHHHHHHHHTTT-HHHHHHHHHHHHHHHHHHHHHHHHHHH--B-HHHHHHHHHHHHHHHHHHTT-SS--HHHHHHHHHHHHHHTT-SS---SS--S-----------------

Nearest PDB structures (foldseek):
  9fw3-assembly1_B  TM=2.925E-01  e=3.979E+00  Mycolicibacterium thermoresistibile ATCC 19527
  4a82-assembly1_A  TM=2.405E-01  e=3.283E+00  Homo sapiens
  6ivp-assembly1_C  TM=1.876E-01  e=9.453E+00  Klebsiella pneumoniae

pLDDT: mean 71.56, std 20.49, range [24.47, 95.25]